Protein AF-0000000084558895 (afdb_homodimer)

Nearest PDB structures (foldseek):
  3pxv-assembly2_C  TM=9.163E-01  e=1.767E-17  Desulfitobacterium hafniense DCB-2
  3ek3-assembly1_A-2  TM=8.782E-01  e=8.211E-18  Bacteroides fragilis NCTC 9343
  5uu6-assembly2_C  TM=7.290E-01  e=8.592E-13  Vibrio parahaemolyticus RIMD 2210633
  5uu6-assembly1_A  TM=7.298E-01  e=1.154E-12  Vibrio parahaemolyticus RIMD 2210633
  5yak-assembly3_D  TM=7.496E-01  e=6.015E-12  Homo sapiens

Sequence (380 aa):
MTDYPNDTIRSIMERRSVRKYKPRQVTDKELKVIIDCGLNAPSAMNAQDWHFTVIQNAELIDWMNTKIKENLPKESVSRYKDRNGGREDFSMFYDAPTVVLISGDAKDIWTESNCGYAVQNMCLAAQSLGVSSIIIGMARLIFTTSKADEYAKELGVPDGYRPLYAVCFGYGDMRPEAPARIGGRVSYIRMTDYPNDTIRSIMERRSVRKYKPRQVTDKELKVIIDCGLNAPSAMNAQDWHFTVIQNAELIDWMNTKIKENLPKESVSRYKDRNGGREDFSMFYDAPTVVLISGDAKDIWTESNCGYAVQNMCLAAQSLGVSSIIIGMARLIFTTSKADEYAKELGVPDGYRPLYAVCFGYGDMRPEAPARIGGRVSYIR

Organism: NCBI:txid1577791

Secondary structure (DSSP, 8-state):
----SSHHHHHHHH--B---B-SSPPPHHHHHHHHHHHHTS--GGG---EEEEEE--HHHHHHHHHHHHHHS-HHHHHHHHHHTTT-TT--TTTT-SEEEEEEEETT-TTHHHHHHHHHHHHHHHHHHTT-EEEEEGGGGGGGGSTTHHHHHHHTTPPTTEEEEEEEEEE-BS--PPPPPPPSS-EEEE-/----SSHHHHHHHH--B---B-SSPPPHHHHHHHHHHHHTS--GGG---EEEEEE--HHHHHHHHHHHHHHS-HHHHHHHHHHTTT-TT--TTTT-SEEEEEEEETT-TTHHHHHHHHHHHHHHHHHHTT-EEEEEGGGGGGGGSTTHHHHHHHTTPPTTEEEEEEEEEE-BS--PPPPPPPSS-EEEE-

Solvent-accessible surface area (backbone atoms only — not comparable to full-atom values): 20449 Å² total; per-residue (Å²): 123,89,84,53,98,43,64,41,48,40,29,50,73,65,54,60,73,48,65,39,42,38,82,58,65,70,50,71,68,58,49,50,54,23,51,52,38,24,72,51,37,71,33,77,93,67,55,68,50,48,34,37,32,38,36,53,27,65,68,58,53,50,51,51,40,51,51,31,58,74,70,45,56,69,68,57,49,50,54,50,24,53,66,49,77,60,37,89,85,51,47,87,64,37,63,36,45,30,40,32,40,38,24,21,37,69,83,46,91,56,24,53,33,29,45,16,23,13,48,41,37,22,49,38,39,26,39,67,71,66,29,34,30,32,78,37,62,68,61,26,56,48,60,73,44,99,51,19,68,61,50,36,55,75,59,65,53,56,90,67,46,38,72,57,28,31,37,30,36,19,36,53,68,68,79,74,76,83,76,87,76,76,80,89,40,62,47,80,42,107,123,87,83,54,96,44,64,42,48,40,27,50,72,66,54,58,74,50,65,38,41,37,81,58,65,69,49,70,69,59,48,49,52,22,50,51,39,24,72,53,39,70,32,78,92,68,56,66,49,48,35,38,32,38,36,54,26,65,67,58,52,51,50,50,41,52,52,33,59,74,70,46,56,69,69,57,50,50,52,50,24,55,65,49,77,60,38,88,86,51,47,86,62,39,64,37,43,29,40,32,41,38,23,21,36,68,82,48,92,56,23,53,35,30,47,15,23,14,50,41,36,22,48,39,37,25,40,67,72,68,29,33,30,32,80,38,61,67,60,25,55,47,59,73,45,99,53,20,66,61,52,37,53,77,59,66,52,56,92,66,46,38,72,55,28,32,38,30,36,18,34,53,69,68,78,73,78,85,77,87,77,78,82,88,38,64,48,79,43,107

Foldseek 3Di:
DPDDPDLLRVLVQQADAFQAFDLDADDPVLVVQLQVLLQPFDDVVSPSFKDKQKDQDPVVQLVLQVLLLVQDDPVVNCVCCVSLVVDPSAGLQSNFRIKIFMKGQPPDPCGVVSNVRSNVSSQSSCSSVQKHKHWRQSSLRSLVDPCNVVSCVVRPNDPRIHTGTMMGIHHHPDRDDDDDDDPPPDDDDD/DPDDPDLLVVLVQQADAFQAFDLDADDPVLVVQLQVLLQPFDDVVSPSFKDKQKDQDPVVQLVLQVLLLVQDDPVVNCVCCVSLVVDPSAGLQSNFRIKIWMKGQPPDPCGVVSSVRSNVSSQSSCSSVQKHKHWRQSSLRSLVDPCNVVSCVVSPNDPRIHTGTMMGIHHHPDRDDDDDDDPPPDDDDD

pLDDT: mean 95.51, std 5.99, range [38.44, 99.0]

Structure (mmCIF, N/CA/C/O backbone):
data_AF-0000000084558895-model_v1
#
loop_
_entity.id
_entity.type
_entity.pdbx_description
1 polymer Nitroreductase
#
loop_
_atom_site.group_PDB
_atom_site.id
_atom_site.type_symbol
_atom_site.label_atom_id
_atom_site.label_alt_id
_atom_site.label_comp_id
_atom_site.label_asym_id
_atom_site.label_entity_id
_atom_site.label_seq_id
_atom_site.pdbx_PDB_ins_code
_atom_site.Cartn_x
_atom_site.Cartn_y
_atom_site.Cartn_z
_atom_site.occupancy
_atom_site.B_iso_or_equiv
_atom_site.auth_seq_id
_atom_site.auth_comp_id
_atom_site.auth_asym_id
_atom_site.auth_atom_id
_atom_site.pdbx_PDB_model_num
ATOM 1 N N . MET A 1 1 ? -27.703 -2.346 4.59 1 39.44 1 MET A N 1
ATOM 2 C CA . MET A 1 1 ? -26.781 -2.09 3.494 1 39.44 1 MET A CA 1
ATOM 3 C C . MET A 1 1 ? -25.875 -0.9 3.811 1 39.44 1 MET A C 1
ATOM 5 O O . MET A 1 1 ? -26.359 0.179 4.152 1 39.44 1 MET A O 1
ATOM 9 N N . THR A 1 2 ? -24.688 -1.161 4.297 1 59.28 2 THR A N 1
ATOM 10 C CA . THR A 1 2 ? -23.938 -0.036 4.828 1 59.28 2 THR A CA 1
ATOM 11 C C . THR A 1 2 ? -23.938 1.131 3.846 1 59.28 2 THR A C 1
ATOM 13 O O . THR A 1 2 ? -23.734 0.936 2.645 1 59.28 2 THR A O 1
ATOM 16 N N . ASP A 1 3 ? -24.734 2.131 4.09 1 84.81 3 ASP A N 1
ATOM 17 C CA . ASP A 1 3 ? -24.891 3.33 3.271 1 84.81 3 ASP A CA 1
ATOM 18 C C . ASP A 1 3 ? -23.578 4.098 3.164 1 84.81 3 ASP A C 1
ATOM 20 O O . ASP A 1 3 ? -23.094 4.656 4.152 1 84.81 3 ASP A O 1
ATOM 24 N N . TYR A 1 4 ? -22.906 3.791 2.092 1 95.31 4 TYR A N 1
ATOM 25 C CA . TYR A 1 4 ? -21.688 4.547 1.84 1 95.31 4 TYR A CA 1
ATOM 26 C C . TYR A 1 4 ? -21.984 5.836 1.088 1 95.31 4 TYR A C 1
ATOM 28 O O . TYR A 1 4 ? -22.953 5.906 0.32 1 95.31 4 TYR A O 1
ATOM 36 N N . PRO A 1 5 ? -21.188 6.883 1.291 1 96.94 5 PRO A N 1
ATOM 37 C CA . PRO A 1 5 ? -21.406 8.172 0.638 1 96.94 5 PRO A CA 1
ATOM 38 C C . PRO A 1 5 ? -21.406 8.07 -0.886 1 96.94 5 PRO A C 1
ATOM 40 O O . PRO A 1 5 ? -22.094 8.844 -1.562 1 96.94 5 PRO A O 1
ATOM 43 N N . ASN A 1 6 ? -20.594 7.191 -1.471 1 98.19 6 ASN A N 1
ATOM 44 C CA . ASN A 1 6 ? -20.516 7.004 -2.916 1 98.19 6 ASN A CA 1
ATOM 45 C C . ASN A 1 6 ? -19.844 5.684 -3.275 1 98.19 6 ASN A C 1
ATOM 47 O O . ASN A 1 6 ? -19.438 4.926 -2.391 1 98.19 6 ASN A O 1
ATOM 51 N N . ASP A 1 7 ? -19.703 5.391 -4.609 1 98.19 7 ASP A N 1
ATOM 52 C CA . ASP A 1 7 ? -19.25 4.09 -5.078 1 98.19 7 ASP A CA 1
ATOM 53 C C . ASP A 1 7 ? -17.75 3.916 -4.836 1 98.19 7 ASP A C 1
ATOM 55 O O . ASP A 1 7 ? -17.266 2.795 -4.652 1 98.19 7 ASP A O 1
ATOM 59 N N . THR A 1 8 ? -16.984 5 -4.859 1 98.88 8 THR A N 1
ATOM 60 C CA . THR A 1 8 ? -15.555 4.922 -4.555 1 98.88 8 THR A CA 1
ATOM 61 C C . THR A 1 8 ? -15.336 4.449 -3.121 1 98.88 8 THR A C 1
ATOM 63 O O . THR A 1 8 ? -14.555 3.527 -2.879 1 98.88 8 THR A O 1
ATOM 66 N N . ILE A 1 9 ? -16.078 5.043 -2.18 1 98.88 9 ILE A N 1
ATOM 67 C CA . ILE A 1 9 ? -15.977 4.668 -0.774 1 98.88 9 ILE A CA 1
ATOM 68 C C . ILE A 1 9 ? -16.469 3.232 -0.585 1 98.88 9 ILE A C 1
ATOM 70 O O . ILE A 1 9 ? -15.867 2.463 0.174 1 98.88 9 ILE A O 1
ATOM 74 N N . ARG A 1 10 ? -17.5 2.867 -1.289 1 98.62 10 ARG A N 1
ATOM 75 C CA . ARG A 1 10 ? -17.984 1.49 -1.225 1 98.62 10 ARG A CA 1
ATOM 76 C C . ARG A 1 10 ? -16.906 0.51 -1.664 1 98.62 10 ARG A C 1
ATOM 78 O O . ARG A 1 10 ? -16.672 -0.499 -0.997 1 98.62 10 ARG A O 1
ATOM 85 N N . SER A 1 11 ? -16.219 0.772 -2.818 1 98.75 11 SER A N 1
ATOM 86 C CA . SER A 1 11 ? -15.156 -0.094 -3.314 1 98.75 11 SER A CA 1
ATOM 87 C C . SER A 1 11 ? -14.039 -0.24 -2.285 1 98.75 11 SER A C 1
ATOM 89 O O . SER A 1 11 ? -13.5 -1.331 -2.102 1 98.75 11 SER A O 1
ATOM 91 N N . ILE A 1 12 ? -13.68 0.85 -1.573 1 98.88 12 ILE A N 1
ATOM 92 C CA . ILE A 1 12 ? -12.617 0.843 -0.575 1 98.88 12 ILE A CA 1
ATOM 93 C C . ILE A 1 12 ? -13.039 -0.011 0.619 1 98.88 12 ILE A C 1
ATOM 95 O O . ILE A 1 12 ? -12.289 -0.888 1.056 1 98.88 12 ILE A O 1
ATOM 99 N N . MET A 1 13 ? -14.25 0.199 1.122 1 98.5 13 MET A N 1
ATOM 100 C CA . MET A 1 13 ? -14.703 -0.406 2.371 1 98.5 13 MET A CA 1
ATOM 101 C C . MET A 1 13 ? -15.039 -1.881 2.172 1 98.5 13 MET A C 1
ATOM 103 O O . MET A 1 13 ? -14.961 -2.672 3.113 1 98.5 13 MET A O 1
ATOM 107 N N . GLU A 1 14 ? -15.344 -2.256 0.951 1 98.12 14 GLU A N 1
ATOM 108 C CA . GLU A 1 14 ? -15.797 -3.621 0.711 1 98.12 14 GLU A CA 1
ATOM 109 C C . GLU A 1 14 ? -14.688 -4.469 0.089 1 98.12 14 GLU A C 1
ATOM 111 O O . GLU A 1 14 ? -14.859 -5.672 -0.11 1 98.12 14 GLU A O 1
ATOM 116 N N . ARG A 1 15 ? -13.523 -3.893 -0.263 1 98.44 15 ARG A N 1
ATOM 117 C CA . ARG A 1 15 ? -12.414 -4.691 -0.778 1 98.44 15 ARG A CA 1
ATOM 118 C C . ARG A 1 15 ? -11.93 -5.699 0.262 1 98.44 15 ARG A C 1
ATOM 120 O O . ARG A 1 15 ? -11.797 -5.363 1.44 1 98.44 15 ARG A O 1
ATOM 127 N N . ARG A 1 16 ? -11.742 -6.867 -0.155 1 98.5 16 ARG A N 1
ATOM 128 C CA . ARG A 1 16 ? -11.242 -7.965 0.668 1 98.5 16 ARG A CA 1
ATOM 129 C C . ARG A 1 16 ? -10.156 -8.75 -0.063 1 98.5 16 ARG A C 1
ATOM 131 O O . ARG A 1 16 ? -10.148 -8.805 -1.295 1 98.5 16 ARG A O 1
ATOM 138 N N . SER A 1 17 ? -9.234 -9.375 0.745 1 98.25 17 SER A N 1
ATOM 139 C CA . SER A 1 17 ? -8.328 -10.375 0.191 1 98.25 17 SER A CA 1
ATOM 140 C C . SER A 1 17 ? -9.062 -11.695 -0.061 1 98.25 17 SER A C 1
ATOM 142 O O . SER A 1 17 ? -9.578 -12.312 0.872 1 98.25 17 SER A O 1
ATOM 144 N N . VAL A 1 18 ? -9.141 -12.062 -1.321 1 98.38 18 VAL A N 1
ATOM 145 C CA . VAL A 1 18 ? -9.867 -13.266 -1.725 1 98.38 18 VAL A CA 1
ATOM 146 C C . VAL A 1 18 ? -8.875 -14.391 -2.025 1 98.38 18 VAL A C 1
ATOM 148 O O . VAL A 1 18 ? -7.91 -14.195 -2.762 1 98.38 18 VAL A O 1
ATOM 151 N N . ARG A 1 19 ? -9.102 -15.602 -1.476 1 97.44 19 ARG A N 1
ATOM 152 C CA . ARG A 1 19 ? -8.133 -16.688 -1.519 1 97.44 19 ARG A CA 1
ATOM 153 C C . ARG A 1 19 ? -8.719 -17.922 -2.201 1 97.44 19 ARG A C 1
ATOM 155 O O . ARG A 1 19 ? -8.281 -19.047 -1.938 1 97.44 19 ARG A O 1
ATOM 162 N N . LYS A 1 20 ? -9.695 -17.766 -2.932 1 97.56 20 LYS A N 1
ATOM 163 C CA . LYS A 1 20 ? -10.297 -18.781 -3.799 1 97.56 20 LYS A CA 1
ATOM 164 C C . LYS A 1 20 ? -10.852 -18.141 -5.074 1 97.56 20 LYS A C 1
ATOM 166 O O . LYS A 1 20 ? -11.648 -17.203 -5.012 1 97.56 20 LYS A O 1
ATOM 171 N N . TYR A 1 21 ? -10.484 -18.734 -6.242 1 98.12 21 TYR A N 1
ATOM 172 C CA . TYR A 1 21 ? -10.844 -18.109 -7.508 1 98.12 21 TYR A CA 1
ATOM 173 C C . TYR A 1 21 ? -11.531 -19.109 -8.43 1 98.12 21 TYR A C 1
ATOM 175 O O . TYR A 1 21 ? -11.266 -20.312 -8.367 1 98.12 21 TYR A O 1
ATOM 183 N N . LYS A 1 22 ? -12.453 -18.516 -9.242 1 97.88 22 LYS A N 1
ATOM 184 C CA . LYS A 1 22 ? -12.953 -19.281 -10.383 1 97.88 22 LYS A CA 1
ATOM 185 C C . LYS A 1 22 ? -11.875 -19.438 -11.453 1 97.88 22 LYS A C 1
ATOM 187 O O . LYS A 1 22 ? -10.969 -18.609 -11.555 1 97.88 22 LYS A O 1
ATOM 192 N N . PRO A 1 23 ? -11.938 -20.516 -12.234 1 95.94 23 PRO A N 1
ATOM 193 C CA . PRO A 1 23 ? -10.898 -20.781 -13.227 1 95.94 23 PRO A CA 1
ATOM 194 C C . PRO A 1 23 ? -10.922 -19.797 -14.391 1 95.94 23 PRO A C 1
ATOM 196 O O . PRO A 1 23 ? -9.922 -19.656 -15.109 1 95.94 23 PRO A O 1
ATOM 199 N N . ARG A 1 24 ? -12.031 -19.078 -14.594 1 97.06 24 ARG A N 1
ATOM 200 C CA . ARG A 1 24 ? -12.172 -18.172 -15.719 1 97.06 24 ARG A CA 1
ATOM 201 C C . ARG A 1 24 ? -11.172 -17.031 -15.633 1 97.06 24 ARG A C 1
ATOM 203 O O . ARG A 1 24 ? -10.992 -16.422 -14.57 1 97.06 24 ARG A O 1
ATOM 210 N N . GLN A 1 25 ? -10.539 -16.734 -16.781 1 98.31 25 GLN A N 1
ATOM 211 C CA . GLN A 1 25 ? -9.539 -15.672 -16.859 1 98.31 25 GLN A CA 1
ATOM 212 C C . GLN A 1 25 ? -10.188 -14.297 -16.797 1 98.31 25 GLN A C 1
ATOM 214 O O . GLN A 1 25 ? -11.305 -14.109 -17.297 1 98.31 25 GLN A O 1
ATOM 219 N N . VAL A 1 26 ? -9.461 -13.391 -16.172 1 98.5 26 VAL A N 1
ATOM 220 C CA . VAL A 1 26 ? -9.883 -12 -16.234 1 98.5 26 VAL A CA 1
ATOM 221 C C . VAL A 1 26 ? -9.891 -11.523 -17.688 1 98.5 26 VAL A C 1
ATOM 223 O O . VAL A 1 26 ? -8.969 -11.82 -18.453 1 98.5 26 VAL A O 1
ATOM 226 N N . THR A 1 27 ? -10.984 -10.758 -18.094 1 98.5 27 THR A N 1
ATOM 227 C CA . THR A 1 27 ? -11.055 -10.312 -19.484 1 98.5 27 THR A CA 1
ATOM 228 C C . THR A 1 27 ? -9.953 -9.305 -19.797 1 98.5 27 THR A C 1
ATOM 230 O O . THR A 1 27 ? -9.477 -8.609 -18.891 1 98.5 27 THR A O 1
ATOM 233 N N . ASP A 1 28 ? -9.539 -9.266 -21.109 1 98.25 28 ASP A N 1
ATOM 234 C CA . ASP A 1 28 ? -8.531 -8.305 -21.531 1 98.25 28 ASP A CA 1
ATOM 235 C C . ASP A 1 28 ? -8.953 -6.875 -21.203 1 98.25 28 ASP A C 1
ATOM 237 O O . ASP A 1 28 ? -8.125 -6.055 -20.797 1 98.25 28 ASP A O 1
ATOM 241 N N . LYS A 1 29 ? -10.219 -6.598 -21.375 1 98.31 29 LYS A N 1
ATOM 242 C CA . LYS A 1 29 ? -10.742 -5.258 -21.109 1 98.31 29 LYS A CA 1
ATOM 243 C C . LYS A 1 29 ? -10.602 -4.898 -19.625 1 98.31 29 LYS A C 1
ATOM 245 O O . LYS A 1 29 ? -10.117 -3.816 -19.297 1 98.31 29 LYS A O 1
ATOM 250 N N . GLU A 1 30 ? -11.031 -5.797 -18.766 1 98.69 30 GLU A N 1
ATOM 251 C CA . GLU A 1 30 ? -10.93 -5.57 -17.328 1 98.69 30 GLU A CA 1
ATOM 252 C C . GLU A 1 30 ? -9.477 -5.438 -16.891 1 98.69 30 GLU A C 1
ATOM 254 O O . GLU A 1 30 ? -9.133 -4.535 -16.125 1 98.69 30 GLU A O 1
ATOM 259 N N . LEU A 1 31 ? -8.664 -6.316 -17.391 1 98.88 31 LEU A N 1
ATOM 260 C CA . LEU A 1 31 ? -7.25 -6.312 -17.031 1 98.88 31 LEU A CA 1
ATOM 261 C C . LEU A 1 31 ? -6.586 -5.008 -17.469 1 98.88 31 LEU A C 1
ATOM 263 O O . LEU A 1 31 ? -5.789 -4.438 -16.719 1 98.88 31 LEU A O 1
ATOM 267 N N . LYS A 1 32 ? -6.883 -4.535 -18.656 1 98.5 32 LYS A N 1
ATOM 268 C CA . LYS A 1 32 ? -6.324 -3.277 -19.141 1 98.5 32 LYS A CA 1
ATOM 269 C C . LYS A 1 32 ? -6.688 -2.123 -18.219 1 98.5 32 LYS A C 1
ATOM 271 O O . LYS A 1 32 ? -5.832 -1.302 -17.875 1 98.5 32 LYS A O 1
ATOM 276 N N . VAL A 1 33 ? -7.984 -2.031 -17.766 1 98.81 33 VAL A N 1
ATOM 277 C CA . VAL A 1 33 ? -8.438 -0.969 -16.875 1 98.81 33 VAL A CA 1
ATOM 278 C C . VAL A 1 33 ? -7.691 -1.059 -15.547 1 98.81 33 VAL A C 1
ATOM 280 O O . VAL A 1 33 ? -7.223 -0.047 -15.023 1 98.81 33 VAL A O 1
ATOM 283 N N . ILE A 1 34 ? -7.52 -2.293 -15.055 1 98.94 34 ILE A N 1
ATOM 284 C CA . ILE A 1 34 ? -6.859 -2.535 -13.773 1 98.94 34 ILE A CA 1
ATOM 285 C C . ILE A 1 34 ? -5.406 -2.07 -13.844 1 98.94 34 ILE A C 1
ATOM 287 O O . ILE A 1 34 ? -4.945 -1.325 -12.977 1 98.94 34 ILE A O 1
ATOM 291 N N . ILE A 1 35 ? -4.691 -2.412 -14.922 1 98.94 35 ILE A N 1
ATOM 292 C CA . ILE A 1 35 ? -3.281 -2.068 -15.078 1 98.94 35 ILE A CA 1
ATOM 293 C C . ILE A 1 35 ? -3.141 -0.565 -15.305 1 98.94 35 ILE A C 1
ATOM 295 O O . ILE A 1 35 ? -2.262 0.077 -14.727 1 98.94 35 ILE A O 1
ATOM 299 N N . ASP A 1 36 ? -4.027 0.007 -16.156 1 98.62 36 ASP A N 1
ATOM 300 C CA . ASP A 1 36 ? -4 1.444 -16.406 1 98.62 36 ASP A CA 1
ATOM 301 C C . ASP A 1 36 ? -4.172 2.232 -15.117 1 98.62 36 ASP A C 1
ATOM 303 O O . ASP A 1 36 ? -3.523 3.264 -14.914 1 98.62 36 ASP A O 1
ATOM 307 N N . CYS A 1 37 ? -5.047 1.794 -14.234 1 98.94 37 CYS A N 1
ATOM 308 C CA . CYS A 1 37 ? -5.246 2.455 -12.953 1 98.94 37 CYS A CA 1
ATOM 309 C C . CYS A 1 37 ? -3.975 2.41 -12.109 1 98.94 37 CYS A C 1
ATOM 311 O O . CYS A 1 37 ? -3.631 3.389 -11.445 1 98.94 37 CYS A O 1
ATOM 313 N N . GLY A 1 38 ? -3.244 1.29 -12.125 1 98.94 38 GLY A N 1
ATOM 314 C CA . GLY A 1 38 ? -1.96 1.222 -11.445 1 98.94 38 GLY A CA 1
ATOM 315 C C . GLY A 1 38 ? -0.942 2.205 -11.992 1 98.94 38 GLY A C 1
ATOM 316 O O . GLY A 1 38 ? -0.234 2.863 -11.227 1 98.94 38 GLY A O 1
ATOM 317 N N . LEU A 1 39 ? -0.875 2.352 -13.328 1 98.81 39 LEU A N 1
ATOM 318 C CA . LEU A 1 39 ? 0.095 3.197 -14.016 1 98.81 39 LEU A CA 1
ATOM 319 C C . LEU A 1 39 ? -0.198 4.672 -13.766 1 98.81 39 LEU A C 1
ATOM 321 O O . LEU A 1 39 ? 0.639 5.531 -14.047 1 98.81 39 LEU A O 1
ATOM 325 N N . ASN A 1 40 ? -1.391 5.016 -13.211 1 98.56 40 ASN A N 1
ATOM 326 C CA . ASN A 1 40 ? -1.786 6.402 -12.977 1 98.56 40 ASN A CA 1
ATOM 327 C C . ASN A 1 40 ? -1.731 6.758 -11.492 1 98.56 40 ASN A C 1
ATOM 329 O O . ASN A 1 40 ? -2.318 7.754 -11.07 1 98.56 40 ASN A O 1
ATOM 333 N N . ALA A 1 41 ? -1.017 5.852 -10.734 1 98.81 41 ALA A N 1
ATOM 334 C CA . ALA A 1 41 ? -0.803 6.145 -9.32 1 98.81 41 ALA A CA 1
ATOM 335 C C . ALA A 1 41 ? 0.124 7.344 -9.141 1 98.81 41 ALA A C 1
ATOM 337 O O . ALA A 1 41 ? 0.893 7.684 -10.047 1 98.81 41 ALA A O 1
ATOM 338 N N . PRO A 1 42 ? -0.037 8.156 -8.008 1 98.75 42 PRO A N 1
ATOM 339 C CA . PRO A 1 42 ? 1.002 9.141 -7.688 1 98.75 42 PRO A CA 1
ATOM 340 C C . PRO A 1 42 ? 2.359 8.492 -7.414 1 98.75 42 PRO A C 1
ATOM 342 O O . PRO A 1 42 ? 2.432 7.301 -7.113 1 98.75 42 PRO A O 1
ATOM 345 N N . SER A 1 43 ? 3.451 9.195 -7.633 1 98.56 43 SER A N 1
ATOM 346 C CA . SER A 1 43 ? 4.816 8.805 -7.293 1 98.56 43 SER A CA 1
ATOM 347 C C . SER A 1 43 ? 5.668 10.023 -6.949 1 98.56 43 SER A C 1
ATOM 349 O O . SER A 1 43 ? 5.453 11.109 -7.488 1 98.56 43 SER A O 1
ATOM 351 N N . ALA A 1 44 ? 6.527 9.82 -5.973 1 97 44 ALA A N 1
ATOM 352 C CA . ALA A 1 44 ? 7.445 10.898 -5.609 1 97 44 ALA A CA 1
ATOM 353 C C . ALA A 1 44 ? 8.164 11.445 -6.84 1 97 44 ALA A C 1
ATOM 355 O O . ALA A 1 44 ? 8.727 10.688 -7.629 1 97 44 ALA A O 1
ATOM 356 N N . MET A 1 45 ? 8.031 12.797 -7.016 1 94.06 45 MET A N 1
ATOM 357 C CA . MET A 1 45 ? 8.68 13.508 -8.117 1 94.06 45 MET A CA 1
ATOM 358 C C . MET A 1 45 ? 8.211 12.953 -9.461 1 94.06 45 MET A C 1
ATOM 360 O O . MET A 1 45 ? 8.945 13.008 -10.453 1 94.06 45 MET A O 1
ATOM 364 N N . ASN A 1 46 ? 6.992 12.297 -9.469 1 96.94 46 ASN A N 1
ATOM 365 C CA . ASN A 1 46 ? 6.422 11.695 -10.664 1 96.94 46 ASN A CA 1
ATOM 366 C C . ASN A 1 46 ? 7.402 10.734 -11.328 1 96.94 46 ASN A C 1
ATOM 368 O O . ASN A 1 46 ? 7.5 10.688 -12.555 1 96.94 46 ASN A O 1
ATOM 372 N N . ALA A 1 47 ? 8.102 9.969 -10.484 1 97.88 47 ALA A N 1
ATOM 373 C CA . ALA A 1 47 ? 9.148 9.07 -10.969 1 97.88 47 ALA A CA 1
ATOM 374 C C . ALA A 1 47 ? 8.547 7.895 -11.734 1 97.88 47 ALA A C 1
ATOM 376 O O . ALA A 1 47 ? 9.211 7.293 -12.578 1 97.88 47 ALA A O 1
ATOM 377 N N . GLN A 1 48 ? 7.375 7.531 -11.398 1 98.56 48 GLN A N 1
ATOM 378 C CA . GLN A 1 48 ? 6.738 6.379 -12.031 1 98.56 48 GLN A CA 1
ATOM 379 C C . GLN A 1 48 ? 7.691 5.191 -12.102 1 98.56 48 GLN A C 1
ATOM 381 O O . GLN A 1 48 ? 7.875 4.594 -13.164 1 98.56 48 GLN A O 1
ATOM 386 N N . ASP A 1 49 ? 8.25 4.934 -10.844 1 98.56 49 ASP A N 1
ATOM 387 C CA . ASP A 1 49 ? 9.406 4.047 -10.742 1 98.56 49 ASP A CA 1
ATOM 388 C C . ASP A 1 49 ? 8.969 2.604 -10.5 1 98.56 49 ASP A C 1
ATOM 390 O O . ASP A 1 49 ? 9.531 1.918 -9.641 1 98.56 49 ASP A O 1
ATOM 394 N N . TRP A 1 50 ? 8.023 2.09 -11.25 1 98.75 50 TRP A N 1
ATOM 395 C CA . TRP A 1 50 ? 7.48 0.738 -11.133 1 98.75 50 TRP A CA 1
ATOM 396 C C . TRP A 1 50 ? 7.602 -0.006 -12.461 1 98.75 50 TRP A C 1
ATOM 398 O O . TRP A 1 50 ? 7.816 0.608 -13.508 1 98.75 50 TRP A O 1
ATOM 408 N N . HIS A 1 51 ? 7.543 -1.205 -12.391 1 98.75 51 HIS A N 1
ATOM 409 C CA . HIS A 1 51 ? 7.289 -2.088 -13.523 1 98.75 51 HIS A CA 1
ATOM 410 C C . HIS A 1 51 ? 6.359 -3.229 -13.141 1 98.75 51 HIS A C 1
ATOM 412 O O . HIS A 1 51 ? 6.547 -3.869 -12.102 1 98.75 51 HIS A O 1
ATOM 418 N N . PHE A 1 52 ? 5.359 -3.455 -13.961 1 98.81 52 PHE A N 1
ATOM 419 C CA . PHE A 1 52 ? 4.387 -4.52 -13.75 1 98.81 52 PHE A CA 1
ATOM 420 C C . PHE A 1 52 ? 4.578 -5.637 -14.766 1 98.81 52 PHE A C 1
ATOM 422 O O . PHE A 1 52 ? 4.426 -5.422 -15.969 1 98.81 52 PHE A O 1
ATOM 429 N N . THR A 1 53 ? 4.953 -6.781 -14.305 1 98.62 53 THR A N 1
ATOM 430 C CA . THR A 1 53 ? 4.945 -7.977 -15.141 1 98.62 53 THR A CA 1
ATOM 431 C C . THR A 1 53 ? 3.645 -8.75 -14.961 1 98.62 53 THR A C 1
ATOM 433 O O . THR A 1 53 ? 3.436 -9.391 -13.93 1 98.62 53 THR A O 1
ATOM 436 N N . VAL A 1 54 ? 2.801 -8.711 -16 1 98.81 54 VAL A N 1
ATOM 437 C CA . VAL A 1 54 ? 1.498 -9.367 -15.977 1 98.81 54 VAL A CA 1
ATOM 438 C C . VAL A 1 54 ? 1.622 -10.781 -16.531 1 98.81 54 VAL A C 1
ATOM 440 O O . VAL A 1 54 ? 1.913 -10.969 -17.719 1 98.81 54 VAL A O 1
ATOM 443 N N . ILE A 1 55 ? 1.386 -11.766 -15.641 1 98.56 55 ILE A N 1
ATOM 444 C CA . ILE A 1 55 ? 1.597 -13.164 -16 1 98.56 55 ILE A CA 1
ATOM 445 C C . ILE A 1 55 ? 0.257 -13.891 -16.031 1 98.56 55 ILE A C 1
ATOM 447 O O . ILE A 1 55 ? -0.406 -14.039 -15 1 98.56 55 ILE A O 1
ATOM 451 N N . GLN A 1 56 ? -0.14 -14.367 -17.234 1 98.38 56 GLN A N 1
ATOM 452 C CA . GLN A 1 56 ? -1.313 -15.211 -17.422 1 98.38 56 GLN A CA 1
ATOM 453 C C . GLN A 1 56 ? -0.928 -16.562 -18.031 1 98.38 56 GLN A C 1
ATOM 455 O O . GLN A 1 56 ? -1.797 -17.375 -18.359 1 98.38 56 GLN A O 1
ATOM 460 N N . ASN A 1 57 ? 0.382 -16.797 -18.062 1 97.81 57 ASN A N 1
ATOM 461 C CA . ASN A 1 57 ? 0.943 -18.078 -18.469 1 97.81 57 ASN A CA 1
ATOM 462 C C . ASN A 1 57 ? 0.952 -19.062 -17.297 1 97.81 57 ASN A C 1
ATOM 464 O O . ASN A 1 57 ? 1.734 -18.922 -16.359 1 97.81 57 ASN A O 1
ATOM 468 N N . ALA A 1 58 ? 0.098 -20.078 -17.406 1 97 58 ALA A N 1
ATOM 469 C CA . ALA A 1 58 ? -0.121 -21.016 -16.312 1 97 58 ALA A CA 1
ATOM 470 C C . ALA A 1 58 ? 1.171 -21.75 -15.938 1 97 58 ALA A C 1
ATOM 472 O O . ALA A 1 58 ? 1.436 -22 -14.758 1 97 58 ALA A O 1
ATOM 473 N N . GLU A 1 59 ? 1.947 -22.078 -16.922 1 97.31 59 GLU A N 1
ATOM 474 C CA . GLU A 1 59 ? 3.199 -22.781 -16.672 1 97.31 59 GLU A CA 1
ATOM 475 C C . GLU A 1 59 ? 4.176 -21.922 -15.883 1 97.31 59 GLU A C 1
ATOM 477 O O . GLU A 1 59 ? 4.855 -22.406 -14.977 1 97.31 59 GLU A O 1
ATOM 482 N N . LEU A 1 60 ? 4.289 -20.641 -16.203 1 97.19 60 LEU A N 1
ATOM 483 C CA . LEU A 1 60 ? 5.188 -19.719 -15.508 1 97.19 60 LEU A CA 1
ATOM 484 C C . LEU A 1 60 ? 4.711 -19.484 -14.078 1 97.19 60 LEU A C 1
ATOM 486 O O . LEU A 1 60 ? 5.523 -19.391 -13.156 1 97.19 60 LEU A O 1
ATOM 490 N N . ILE A 1 61 ? 3.398 -19.344 -13.891 1 97 61 ILE A N 1
ATOM 491 C CA . ILE A 1 61 ? 2.84 -19.172 -12.555 1 97 61 ILE A CA 1
ATOM 492 C C . ILE A 1 61 ? 3.168 -20.391 -11.695 1 97 61 ILE A C 1
ATOM 494 O O . ILE A 1 61 ? 3.566 -20.266 -10.539 1 97 61 ILE A O 1
ATOM 498 N N . ASP A 1 62 ? 3.033 -21.594 -12.289 1 96.44 62 ASP A N 1
ATOM 499 C CA . ASP A 1 62 ? 3.369 -22.828 -11.594 1 96.44 62 ASP A CA 1
ATOM 500 C C . ASP A 1 62 ? 4.859 -22.875 -11.258 1 96.44 62 ASP A C 1
ATOM 502 O O . ASP A 1 62 ? 5.242 -23.344 -10.188 1 96.44 62 ASP A O 1
ATOM 506 N N . TRP A 1 63 ? 5.668 -22.469 -12.266 1 95.81 63 TRP A N 1
ATOM 507 C CA . TRP A 1 63 ? 7.109 -22.391 -12.031 1 95.81 63 TRP A CA 1
ATOM 508 C C . TRP A 1 63 ? 7.422 -21.5 -10.844 1 95.81 63 TRP A C 1
ATOM 510 O O . TRP A 1 63 ? 8.172 -21.875 -9.945 1 95.81 63 TRP A O 1
ATOM 520 N N . MET A 1 64 ? 6.879 -20.266 -10.711 1 95.12 64 MET A N 1
ATOM 521 C CA . MET A 1 64 ? 7.066 -19.344 -9.594 1 95.12 64 MET A CA 1
ATOM 522 C C . MET A 1 64 ? 6.621 -19.984 -8.281 1 95.12 64 MET A C 1
ATOM 524 O O . MET A 1 64 ? 7.316 -19.891 -7.27 1 95.12 64 MET A O 1
ATOM 528 N N . ASN A 1 65 ? 5.375 -20.562 -8.398 1 95.5 65 ASN A N 1
ATOM 529 C CA . ASN A 1 65 ? 4.836 -21.234 -7.223 1 95.5 65 ASN A CA 1
ATOM 530 C C . ASN A 1 65 ? 5.828 -22.25 -6.66 1 95.5 65 ASN A C 1
ATOM 532 O O . ASN A 1 65 ? 6.086 -22.266 -5.457 1 95.5 65 ASN A O 1
ATOM 536 N N . THR A 1 66 ? 6.379 -23.047 -7.543 1 94.56 66 THR A N 1
ATOM 537 C CA . THR A 1 66 ? 7.328 -24.094 -7.148 1 94.56 66 THR A CA 1
ATOM 538 C C . THR A 1 66 ? 8.57 -23.469 -6.523 1 94.56 66 THR A C 1
ATOM 540 O O . THR A 1 66 ? 9.023 -23.906 -5.461 1 94.56 66 THR A O 1
ATOM 543 N N . LYS A 1 67 ? 9.188 -22.422 -7.133 1 93.56 67 LYS A N 1
ATOM 544 C CA . LYS A 1 67 ? 10.406 -21.781 -6.637 1 93.56 67 LYS A CA 1
ATOM 545 C C . LYS A 1 67 ? 10.164 -21.125 -5.285 1 93.56 67 LYS A C 1
ATOM 547 O O . LYS A 1 67 ? 11.031 -21.141 -4.414 1 93.56 67 LYS A O 1
ATOM 552 N N . ILE A 1 68 ? 8.938 -20.547 -5.082 1 92.81 68 ILE A N 1
ATOM 553 C CA . ILE A 1 68 ? 8.609 -19.891 -3.812 1 92.81 68 ILE A CA 1
ATOM 554 C C . ILE A 1 68 ? 8.523 -20.938 -2.707 1 92.81 68 ILE A C 1
ATOM 556 O O . ILE A 1 68 ? 9.141 -20.781 -1.649 1 92.81 68 ILE A O 1
ATOM 560 N N . LYS A 1 69 ? 7.859 -22.031 -2.955 1 92.56 69 LYS A N 1
ATOM 561 C CA . LYS A 1 69 ? 7.688 -23.094 -1.961 1 92.56 69 LYS A CA 1
ATOM 562 C C . LYS A 1 69 ? 9.031 -23.672 -1.55 1 92.56 69 LYS A C 1
ATOM 564 O O . LYS A 1 69 ? 9.227 -24.047 -0.391 1 92.56 69 LYS A O 1
ATOM 569 N N . GLU A 1 70 ? 9.914 -23.781 -2.48 1 91.94 70 GLU A N 1
ATOM 570 C CA . GLU A 1 70 ? 11.242 -24.344 -2.211 1 91.94 70 GLU A CA 1
ATOM 571 C C . GLU A 1 70 ? 12.055 -23.422 -1.302 1 91.94 70 GLU A C 1
ATOM 573 O O . GLU A 1 70 ? 12.992 -23.875 -0.644 1 91.94 70 GLU A O 1
ATOM 578 N N . ASN A 1 71 ? 11.758 -22.125 -1.28 1 87.88 71 ASN A N 1
ATOM 579 C CA . ASN A 1 71 ? 12.586 -21.141 -0.568 1 87.88 71 ASN A CA 1
ATOM 580 C C . ASN A 1 71 ? 11.883 -20.625 0.683 1 87.88 71 ASN A C 1
ATOM 582 O O . ASN A 1 71 ? 12.438 -19.797 1.412 1 87.88 71 ASN A O 1
ATOM 586 N N . LEU A 1 72 ? 10.656 -21.062 1.005 1 87.44 72 LEU A N 1
ATOM 587 C CA . LEU A 1 72 ? 9.914 -20.641 2.186 1 87.44 72 LEU A CA 1
ATOM 588 C C . LEU A 1 72 ? 10.156 -21.609 3.35 1 87.44 72 LEU A C 1
ATOM 590 O O . LEU A 1 72 ? 10.359 -22.797 3.143 1 87.44 72 LEU A O 1
ATOM 594 N N . PRO A 1 73 ? 10.141 -21.016 4.508 1 86.06 73 PRO A N 1
ATOM 595 C CA . PRO A 1 73 ? 10.148 -21.906 5.668 1 86.06 73 PRO A CA 1
ATOM 596 C C . PRO A 1 73 ? 8.969 -22.875 5.676 1 86.06 73 PRO A C 1
ATOM 598 O O . PRO A 1 73 ? 7.867 -22.516 5.234 1 86.06 73 PRO A O 1
ATOM 601 N N . LYS A 1 74 ? 9.203 -24.016 6.297 1 89.06 74 LYS A N 1
ATOM 602 C CA . LYS A 1 74 ? 8.195 -25.078 6.309 1 89.06 74 LYS A CA 1
ATOM 603 C C . LYS A 1 74 ? 6.902 -24.594 6.969 1 89.06 74 LYS A C 1
ATOM 605 O O . LYS A 1 74 ? 5.805 -24.938 6.523 1 89.06 74 LYS A O 1
ATOM 610 N N . GLU A 1 75 ? 7.082 -23.797 7.934 1 90.19 75 GLU A N 1
ATOM 611 C CA . GLU A 1 75 ? 5.918 -23.297 8.664 1 90.19 75 GLU A CA 1
ATOM 612 C C . GLU A 1 75 ? 5.062 -22.391 7.781 1 90.19 75 GLU A C 1
ATOM 614 O O . GLU A 1 75 ? 3.832 -22.422 7.863 1 90.19 75 GLU A O 1
ATOM 619 N N . SER A 1 76 ? 5.66 -21.641 6.996 1 87.5 76 SER A N 1
ATOM 620 C CA . SER A 1 76 ? 4.945 -20.75 6.078 1 87.5 76 SER A CA 1
ATOM 621 C C . SER A 1 76 ? 4.227 -21.547 4.996 1 87.5 76 SER A C 1
ATOM 623 O O . SER A 1 76 ? 3.076 -21.266 4.664 1 87.5 76 SER A O 1
ATOM 625 N N . VAL A 1 77 ? 4.93 -22.547 4.512 1 89.62 77 VAL A N 1
ATOM 626 C CA . VAL A 1 77 ? 4.336 -23.406 3.496 1 89.62 77 VAL A CA 1
ATOM 627 C C . VAL A 1 77 ? 3.092 -24.094 4.062 1 89.62 77 VAL A C 1
ATOM 629 O O . VAL A 1 77 ? 2.053 -24.141 3.4 1 89.62 77 VAL A O 1
ATOM 632 N N . SER A 1 78 ? 3.186 -24.547 5.289 1 91.81 78 SER A N 1
ATOM 633 C CA . SER A 1 78 ? 2.059 -25.219 5.926 1 91.81 78 SER A CA 1
ATOM 634 C C . SER A 1 78 ? 0.869 -24.281 6.086 1 91.81 78 SER A C 1
ATOM 636 O O . SER A 1 78 ? -0.279 -24.688 5.891 1 91.81 78 SER A O 1
ATOM 638 N N . ARG A 1 79 ? 1.118 -23.047 6.418 1 89.62 79 ARG A N 1
ATOM 639 C CA . ARG A 1 79 ? 0.059 -22.047 6.578 1 89.62 79 ARG A CA 1
ATOM 640 C C . ARG A 1 79 ? -0.671 -21.812 5.262 1 89.62 79 ARG A C 1
ATOM 642 O O . ARG A 1 79 ? -1.9 -21.734 5.23 1 89.62 79 ARG A O 1
ATOM 649 N N . TYR A 1 80 ? 0.087 -21.703 4.219 1 91.31 80 TYR A N 1
ATOM 650 C CA . TYR A 1 80 ? -0.52 -21.516 2.908 1 91.31 80 TYR A CA 1
ATOM 651 C C . TYR A 1 80 ? -1.291 -22.75 2.471 1 91.31 80 TYR A C 1
ATOM 653 O O . TYR A 1 80 ? -2.359 -22.641 1.865 1 91.31 80 TYR A O 1
ATOM 661 N N . LYS A 1 81 ? -0.743 -23.891 2.768 1 92.81 81 LYS A N 1
ATOM 662 C CA . LYS A 1 81 ? -1.449 -25.141 2.463 1 92.81 81 LYS A CA 1
ATOM 663 C C . LYS A 1 81 ? -2.809 -25.188 3.158 1 92.81 81 LYS A C 1
ATOM 665 O O . LYS A 1 81 ? -3.824 -25.484 2.527 1 92.81 81 LYS A O 1
ATOM 670 N N . ASP A 1 82 ? -2.793 -24.844 4.363 1 94.06 82 ASP A N 1
ATOM 671 C CA . ASP A 1 82 ? -4.035 -24.844 5.129 1 94.06 82 ASP A CA 1
ATOM 672 C C . ASP A 1 82 ? -5.043 -23.859 4.535 1 94.06 82 ASP A C 1
ATOM 674 O O . ASP A 1 82 ? -6.23 -24.156 4.43 1 94.06 82 ASP A O 1
ATOM 678 N N . ARG A 1 83 ? -4.586 -22.688 4.07 1 91.25 83 ARG A N 1
ATOM 679 C CA . ARG A 1 83 ? -5.449 -21.656 3.504 1 91.25 83 ARG A CA 1
ATOM 680 C C . ARG A 1 83 ? -5.98 -22.078 2.137 1 91.25 83 ARG A C 1
ATOM 682 O O . ARG A 1 83 ? -6.922 -21.469 1.621 1 91.25 83 ARG A O 1
ATOM 689 N N . ASN A 1 84 ? -5.383 -23.109 1.576 1 91.94 84 ASN A N 1
ATOM 690 C CA . ASN A 1 84 ? -5.812 -23.656 0.294 1 91.94 84 ASN A CA 1
ATOM 691 C C . ASN A 1 84 ? -6.625 -24.938 0.475 1 91.94 84 ASN A C 1
ATOM 693 O O . ASN A 1 84 ? -6.652 -25.797 -0.413 1 91.94 84 ASN A O 1
ATOM 697 N N . GLY A 1 85 ? -7.176 -25.094 1.624 1 90.81 85 GLY A N 1
ATOM 698 C CA . GLY A 1 85 ? -8.023 -26.25 1.871 1 90.81 85 GLY A CA 1
ATOM 699 C C . GLY A 1 85 ? -7.242 -27.516 2.172 1 90.81 85 GLY A C 1
ATOM 700 O O . GLY A 1 85 ? -7.77 -28.625 2.035 1 90.81 85 GLY A O 1
ATOM 701 N N . GLY A 1 86 ? -5.902 -27.391 2.449 1 92.5 86 GLY A N 1
ATOM 702 C CA . GLY A 1 86 ? -5.098 -28.547 2.814 1 92.5 86 GLY A CA 1
ATOM 703 C C . GLY A 1 86 ? -4.613 -29.344 1.615 1 92.5 86 GLY A C 1
ATOM 704 O O . GLY A 1 86 ? -4.051 -30.422 1.77 1 92.5 86 GLY A O 1
ATOM 705 N N . ARG A 1 87 ? -4.758 -28.734 0.411 1 93.5 87 ARG A N 1
ATOM 706 C CA . ARG A 1 87 ? -4.344 -29.422 -0.808 1 93.5 87 ARG A CA 1
ATOM 707 C C . ARG A 1 87 ? -2.822 -29.469 -0.917 1 93.5 87 ARG A C 1
ATOM 709 O O . ARG A 1 87 ? -2.143 -28.484 -0.641 1 93.5 87 ARG A O 1
ATOM 716 N N . GLU A 1 88 ? -2.334 -30.703 -1.343 1 91.44 88 GLU A N 1
ATOM 717 C CA . GLU A 1 88 ? -0.891 -30.844 -1.508 1 91.44 88 GLU A CA 1
ATOM 718 C C . GLU A 1 88 ? -0.388 -30.062 -2.711 1 91.44 88 GLU A C 1
ATOM 720 O O . GLU A 1 88 ? 0.731 -29.547 -2.699 1 91.44 88 GLU A O 1
ATOM 725 N N . ASP A 1 89 ? -1.198 -29.969 -3.719 1 93.25 89 ASP A N 1
ATOM 726 C CA . ASP A 1 89 ? -0.821 -29.281 -4.945 1 93.25 89 ASP A CA 1
ATOM 727 C C . ASP A 1 89 ? -1.274 -27.812 -4.914 1 93.25 89 ASP A C 1
ATOM 729 O O . ASP A 1 89 ? -1.623 -27.25 -5.949 1 93.25 89 ASP A O 1
ATOM 733 N N . PHE A 1 90 ? -1.343 -27.312 -3.678 1 94.38 90 PHE A N 1
ATOM 734 C CA . PHE A 1 90 ? -1.832 -25.953 -3.506 1 94.38 90 PHE A CA 1
ATOM 735 C C . PHE A 1 90 ? -0.903 -24.953 -4.188 1 94.38 90 PHE A C 1
ATOM 737 O O . PHE A 1 90 ? 0.247 -25.281 -4.492 1 94.38 90 PHE A O 1
ATOM 744 N N . SER A 1 91 ? -1.417 -23.812 -4.473 1 95.94 91 SER A N 1
ATOM 745 C CA . SER A 1 91 ? -0.675 -22.672 -5.023 1 95.94 91 SER A CA 1
ATOM 746 C C . SER A 1 91 ? -0.593 -21.531 -4.02 1 95.94 91 SER A C 1
ATOM 748 O O . SER A 1 91 ? -1.586 -21.188 -3.373 1 95.94 91 SER A O 1
ATOM 750 N N . MET A 1 92 ? 0.604 -20.984 -3.934 1 94.81 92 MET A N 1
ATOM 751 C CA . MET A 1 92 ? 0.783 -19.797 -3.094 1 94.81 92 MET A CA 1
ATOM 752 C C . MET A 1 92 ? -0.048 -18.641 -3.615 1 94.81 92 MET A C 1
ATOM 754 O O . MET A 1 92 ? -0.277 -17.656 -2.898 1 94.81 92 MET A O 1
ATOM 758 N N . PHE A 1 93 ? -0.519 -18.734 -4.902 1 97.44 93 PHE A N 1
ATOM 759 C CA . PHE A 1 93 ? -1.303 -17.672 -5.543 1 97.44 93 PHE A CA 1
ATOM 760 C C . PHE A 1 93 ? -2.783 -18.031 -5.551 1 97.44 93 PHE A C 1
ATOM 762 O O . PHE A 1 93 ? -3.57 -17.422 -6.277 1 97.44 93 PHE A O 1
ATOM 769 N N . TYR A 1 94 ? -3.188 -19.109 -4.809 1 97.19 94 TYR A N 1
ATOM 770 C CA . TYR A 1 94 ? -4.562 -19.547 -4.609 1 97.19 94 TYR A CA 1
ATOM 771 C C . TYR A 1 94 ? -5.234 -19.87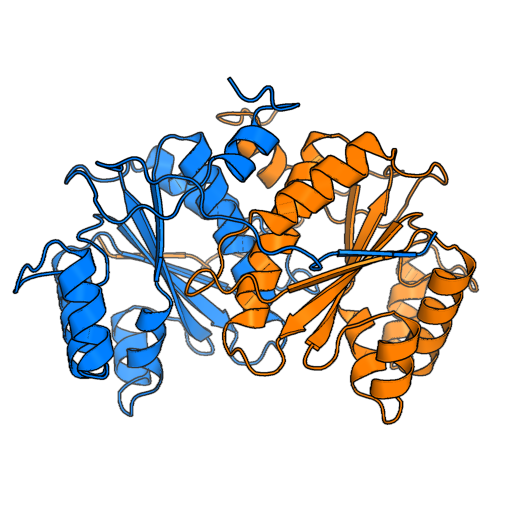5 -5.941 1 97.19 94 TYR A C 1
ATOM 773 O O . TYR A 1 94 ? -6.422 -19.594 -6.125 1 97.19 94 TYR A O 1
ATOM 781 N N . ASP A 1 95 ? -4.391 -20.266 -6.945 1 97.31 95 ASP A N 1
ATOM 782 C CA . ASP A 1 95 ? -4.836 -20.703 -8.266 1 97.31 95 ASP A CA 1
ATOM 783 C C . ASP A 1 95 ? -5.469 -19.562 -9.047 1 97.31 95 ASP A C 1
ATOM 785 O O . ASP A 1 95 ? -6.344 -19.781 -9.883 1 97.31 95 ASP A O 1
ATOM 789 N N . ALA A 1 96 ? -5.129 -18.328 -8.703 1 98.25 96 ALA A N 1
ATOM 790 C CA . ALA A 1 96 ? -5.582 -17.188 -9.484 1 98.25 96 ALA A CA 1
ATOM 791 C C . ALA A 1 96 ? -5.07 -17.266 -10.922 1 98.25 96 ALA A C 1
ATOM 793 O O . ALA A 1 96 ? -3.924 -17.641 -11.156 1 98.25 96 ALA A O 1
ATOM 794 N N . PRO A 1 97 ? -5.887 -16.891 -11.867 1 98.56 97 PRO A N 1
ATOM 795 C CA . PRO A 1 97 ? -5.496 -17.031 -13.266 1 98.56 97 PRO A CA 1
ATOM 796 C C . PRO A 1 97 ? -4.57 -15.914 -13.742 1 98.56 97 PRO A C 1
ATOM 798 O O . PRO A 1 97 ? -3.984 -16 -14.82 1 98.56 97 PRO A O 1
ATOM 801 N N . THR A 1 98 ? -4.445 -14.805 -13 1 98.88 98 THR A N 1
ATOM 802 C CA . THR A 1 98 ? -3.576 -13.68 -13.328 1 98.88 98 THR A CA 1
ATOM 803 C C . THR A 1 98 ? -2.74 -13.273 -12.117 1 98.88 98 THR A C 1
ATOM 805 O O . THR A 1 98 ? -3.275 -13.062 -11.031 1 98.88 98 THR A O 1
ATOM 808 N N . VAL A 1 99 ? -1.4 -13.266 -12.32 1 98.69 99 VAL A N 1
ATOM 809 C CA . VAL A 1 99 ? -0.463 -12.805 -11.305 1 98.69 99 VAL A CA 1
ATOM 810 C C . VAL A 1 99 ? 0.332 -11.617 -11.836 1 98.69 99 VAL A C 1
ATOM 812 O O . VAL A 1 99 ? 0.903 -11.68 -12.922 1 98.69 99 VAL A O 1
ATOM 815 N N . VAL A 1 100 ? 0.325 -10.508 -11.156 1 98.88 100 VAL A N 1
ATOM 816 C CA . VAL A 1 100 ? 1.12 -9.344 -11.523 1 98.88 100 VAL A CA 1
ATOM 817 C C . VAL A 1 100 ? 2.295 -9.195 -10.555 1 98.88 100 VAL A C 1
ATOM 819 O O . VAL A 1 100 ? 2.098 -8.977 -9.359 1 98.88 100 VAL A O 1
ATOM 822 N N . LEU A 1 101 ? 3.508 -9.367 -11.062 1 98.5 101 LEU A N 1
ATOM 823 C CA . LEU A 1 101 ? 4.715 -9.102 -10.289 1 98.5 101 LEU A CA 1
ATOM 824 C C . LEU A 1 101 ? 5.004 -7.602 -10.242 1 98.5 101 LEU A C 1
ATOM 826 O O . LEU A 1 101 ? 5.164 -6.961 -11.289 1 98.5 101 LEU A O 1
ATOM 830 N N . ILE A 1 102 ? 5.02 -7.074 -9.07 1 98.75 102 ILE A N 1
ATOM 831 C CA . ILE A 1 102 ? 5.285 -5.66 -8.836 1 98.75 102 ILE A CA 1
ATOM 832 C C . ILE A 1 102 ? 6.773 -5.449 -8.586 1 98.75 102 ILE A C 1
ATOM 834 O O . ILE A 1 102 ? 7.324 -5.969 -7.609 1 98.75 102 ILE A O 1
ATOM 838 N N . SER A 1 103 ? 7.43 -4.688 -9.453 1 98.44 103 SER A N 1
ATOM 839 C CA . SER A 1 103 ? 8.844 -4.363 -9.297 1 98.44 103 SER A CA 1
ATOM 840 C C . SER A 1 103 ? 9.062 -2.857 -9.219 1 98.44 103 SER A C 1
ATOM 842 O O . SER A 1 103 ? 8.273 -2.082 -9.766 1 98.44 103 SER A O 1
ATOM 844 N N . GLY A 1 104 ? 10.023 -2.492 -8.484 1 98.06 104 GLY A N 1
ATOM 845 C CA . GLY A 1 104 ? 10.359 -1.086 -8.328 1 98.06 104 GLY A CA 1
ATOM 846 C C . GLY A 1 104 ? 11.828 -0.788 -8.57 1 98.06 104 GLY A C 1
ATOM 847 O O . GLY A 1 104 ? 12.672 -1.685 -8.484 1 98.06 104 GLY A O 1
ATOM 848 N N . ASP A 1 105 ? 12.109 0.518 -8.922 1 98.19 105 ASP A N 1
ATOM 849 C CA . ASP A 1 105 ? 13.484 0.984 -9.078 1 98.19 105 ASP A CA 1
ATOM 850 C C . ASP A 1 105 ? 14.281 0.762 -7.797 1 98.19 105 ASP A C 1
ATOM 852 O O . ASP A 1 105 ? 13.945 1.308 -6.746 1 98.19 105 ASP A O 1
ATOM 856 N N . ALA A 1 106 ? 15.43 -0.046 -7.926 1 95.5 106 ALA A N 1
ATOM 857 C CA . ALA A 1 106 ? 16.203 -0.487 -6.77 1 95.5 106 ALA A CA 1
ATOM 858 C C . ALA A 1 106 ? 16.891 0.694 -6.086 1 95.5 106 ALA A C 1
ATOM 860 O O . ALA A 1 106 ? 17.297 0.598 -4.922 1 95.5 106 ALA A O 1
ATOM 861 N N . LYS A 1 107 ? 16.953 1.871 -6.715 1 97.25 107 LYS A N 1
ATOM 862 C CA . LYS A 1 107 ? 17.734 2.996 -6.195 1 97.25 107 LYS A CA 1
ATOM 863 C C . LYS A 1 107 ? 16.812 4.062 -5.602 1 97.25 107 LYS A C 1
ATOM 865 O O . LYS A 1 107 ? 17.281 5.004 -4.957 1 97.25 107 LYS A O 1
ATOM 870 N N . ASP A 1 108 ? 15.531 3.887 -5.793 1 97.31 108 ASP A N 1
ATOM 871 C CA . ASP A 1 108 ? 14.594 4.914 -5.34 1 97.31 108 ASP A CA 1
ATOM 872 C C . ASP A 1 108 ? 14.086 4.613 -3.934 1 97.31 108 ASP A C 1
ATOM 874 O O . ASP A 1 108 ? 13.438 3.592 -3.709 1 97.31 108 ASP A O 1
ATOM 878 N N . ILE A 1 109 ? 14.305 5.547 -3.031 1 94 109 ILE A N 1
ATOM 879 C CA . ILE A 1 109 ? 13.977 5.336 -1.625 1 94 109 ILE A CA 1
ATOM 880 C C . ILE A 1 109 ? 12.461 5.34 -1.44 1 94 109 ILE A C 1
ATOM 882 O O . ILE A 1 109 ? 11.953 4.902 -0.406 1 94 109 ILE A O 1
ATOM 886 N N . TRP A 1 110 ? 11.68 5.816 -2.443 1 97 110 TRP A N 1
ATOM 887 C CA . TRP A 1 110 ? 10.234 5.945 -2.324 1 97 110 TRP A CA 1
ATOM 888 C C . TRP A 1 110 ? 9.523 4.797 -3.041 1 97 110 TRP A C 1
ATOM 890 O O . TRP A 1 110 ? 8.297 4.727 -3.045 1 97 110 TRP A O 1
ATOM 900 N N . THR A 1 111 ? 10.266 3.871 -3.602 1 98.06 111 THR A N 1
ATOM 901 C CA . THR A 1 111 ? 9.711 2.902 -4.547 1 98.06 111 THR A CA 1
ATOM 902 C C . THR A 1 111 ? 8.664 2.025 -3.869 1 98.06 111 THR A C 1
ATOM 904 O O . THR A 1 111 ? 7.656 1.674 -4.484 1 98.06 111 THR A O 1
ATOM 907 N N . GLU A 1 112 ? 8.844 1.643 -2.6 1 97.75 112 GLU A N 1
ATOM 908 C CA . GLU A 1 112 ? 7.879 0.782 -1.921 1 97.75 112 GLU A CA 1
ATOM 909 C C . GLU A 1 112 ? 6.547 1.499 -1.718 1 97.75 112 GLU A C 1
ATOM 911 O O . GLU A 1 112 ? 5.48 0.919 -1.942 1 97.75 112 GLU A O 1
ATOM 916 N N . SER A 1 113 ? 6.59 2.746 -1.293 1 98.38 113 SER A N 1
ATOM 917 C CA . SER A 1 113 ? 5.371 3.539 -1.151 1 98.38 113 SER A CA 1
ATOM 918 C C . SER A 1 113 ? 4.707 3.777 -2.504 1 98.38 113 SER A C 1
ATOM 920 O O . SER A 1 113 ? 3.5 3.588 -2.65 1 98.38 113 SER A O 1
ATOM 922 N N . ASN A 1 114 ? 5.555 4.219 -3.527 1 98.81 114 ASN A N 1
ATOM 923 C CA . ASN A 1 114 ? 5.035 4.453 -4.871 1 98.81 114 ASN A CA 1
ATOM 924 C C . ASN A 1 114 ? 4.309 3.225 -5.414 1 98.81 114 ASN A C 1
ATOM 926 O O . ASN A 1 114 ? 3.191 3.334 -5.926 1 98.81 114 ASN A O 1
ATOM 930 N N . CYS A 1 115 ? 4.926 2.076 -5.234 1 98.88 115 CYS A N 1
ATOM 931 C CA . CYS A 1 115 ? 4.305 0.837 -5.691 1 98.88 115 CYS A CA 1
ATOM 932 C C . CYS A 1 115 ? 3.072 0.506 -4.859 1 98.88 115 CYS A C 1
ATOM 934 O O . CYS A 1 115 ? 2.105 -0.058 -5.375 1 98.88 115 CYS A O 1
ATOM 936 N N . GLY A 1 116 ? 3.104 0.801 -3.588 1 98.88 116 GLY A N 1
ATOM 937 C CA . GLY A 1 116 ? 1.927 0.618 -2.752 1 98.88 116 GLY A CA 1
ATOM 938 C C . GLY A 1 116 ? 0.709 1.364 -3.264 1 98.88 116 GLY A C 1
ATOM 939 O O . GLY A 1 116 ? -0.391 0.81 -3.311 1 98.88 116 GLY A O 1
ATOM 940 N N . TYR A 1 117 ? 0.915 2.693 -3.625 1 98.94 117 TYR A N 1
ATOM 941 C CA . TYR A 1 117 ? -0.173 3.475 -4.203 1 98.94 117 TYR A CA 1
ATOM 942 C C . TYR A 1 117 ? -0.716 2.805 -5.461 1 98.94 117 TYR A C 1
ATOM 944 O O . TYR A 1 117 ? -1.932 2.697 -5.641 1 98.94 117 TYR A O 1
ATOM 952 N N . ALA A 1 118 ? 0.148 2.328 -6.309 1 98.94 118 ALA A N 1
ATOM 953 C CA . ALA A 1 118 ? -0.218 1.72 -7.582 1 98.94 118 ALA A CA 1
ATOM 954 C C . ALA A 1 118 ? -0.993 0.423 -7.371 1 98.94 118 ALA A C 1
ATOM 956 O O . ALA A 1 118 ? -1.994 0.173 -8.047 1 98.94 118 ALA A O 1
ATOM 957 N N . VAL A 1 119 ? -0.529 -0.318 -6.449 1 98.94 119 VAL A N 1
ATOM 958 C CA . VAL A 1 119 ? -1.166 -1.597 -6.156 1 98.94 119 VAL A CA 1
ATOM 959 C C . VAL A 1 119 ? -2.58 -1.36 -5.629 1 98.94 119 VAL A C 1
ATOM 961 O O . VAL A 1 119 ? -3.523 -2.039 -6.039 1 98.94 119 VAL A O 1
ATOM 964 N N . GLN A 1 120 ? -2.729 -0.42 -4.734 1 98.94 120 GLN A N 1
ATOM 965 C CA . GLN A 1 120 ? -4.062 -0.198 -4.184 1 98.94 120 GLN A CA 1
ATOM 966 C C . GLN A 1 120 ? -5.004 0.376 -5.238 1 98.94 120 GLN A C 1
ATOM 968 O O . GLN A 1 120 ? -6.195 0.069 -5.242 1 98.94 120 GLN A O 1
ATOM 973 N N . ASN A 1 121 ? -4.48 1.251 -6.184 1 98.94 121 ASN A N 1
ATOM 974 C CA . ASN A 1 121 ? -5.27 1.622 -7.352 1 98.94 121 ASN A CA 1
ATOM 975 C C . ASN A 1 121 ? -5.781 0.392 -8.094 1 98.94 121 ASN A C 1
ATOM 977 O O . ASN A 1 121 ? -6.969 0.308 -8.422 1 98.94 121 ASN A O 1
ATOM 981 N N . MET A 1 122 ? -4.934 -0.559 -8.367 1 99 122 MET A N 1
ATOM 982 C CA . MET A 1 122 ? -5.297 -1.756 -9.117 1 99 122 MET A CA 1
ATOM 983 C C . MET A 1 122 ? -6.34 -2.574 -8.367 1 99 122 MET A C 1
ATOM 985 O O . MET A 1 122 ? -7.324 -3.031 -8.953 1 99 122 MET A O 1
ATOM 989 N N . CYS A 1 123 ? -6.129 -2.746 -7.059 1 99 123 CYS A N 1
ATOM 990 C CA . CYS A 1 123 ? -7.043 -3.547 -6.254 1 99 123 CYS A CA 1
ATOM 991 C C . CYS A 1 123 ? -8.43 -2.912 -6.207 1 99 123 CYS A C 1
ATOM 993 O O . CYS A 1 123 ? -9.438 -3.609 -6.293 1 99 123 CYS A O 1
ATOM 995 N N . LEU A 1 124 ? -8.492 -1.601 -6.062 1 98.94 124 LEU A N 1
ATOM 996 C CA . LEU A 1 124 ? -9.781 -0.914 -5.988 1 98.94 124 LEU A CA 1
ATOM 997 C C . LEU A 1 124 ? -10.469 -0.904 -7.348 1 98.94 124 LEU A C 1
ATOM 999 O O . LEU A 1 124 ? -11.695 -1.033 -7.43 1 98.94 124 LEU A O 1
ATOM 1003 N N . ALA A 1 125 ? -9.68 -0.685 -8.406 1 98.94 125 ALA A N 1
ATOM 1004 C CA . ALA A 1 125 ? -10.25 -0.815 -9.742 1 98.94 125 ALA A CA 1
ATOM 1005 C C . ALA A 1 125 ? -10.844 -2.205 -9.953 1 98.94 125 ALA A C 1
ATOM 1007 O O . ALA A 1 125 ? -11.977 -2.338 -10.422 1 98.94 125 ALA A O 1
ATOM 1008 N N . ALA A 1 126 ? -10.125 -3.273 -9.586 1 98.94 126 ALA A N 1
ATOM 1009 C CA . ALA A 1 126 ? -10.594 -4.652 -9.711 1 98.94 126 ALA A CA 1
ATOM 1010 C C . ALA A 1 126 ? -11.891 -4.863 -8.93 1 98.94 126 ALA A C 1
ATOM 1012 O O . ALA A 1 126 ? -12.875 -5.367 -9.477 1 98.94 126 ALA A O 1
ATOM 1013 N N . GLN A 1 127 ? -11.883 -4.379 -7.711 1 98.81 127 GLN A N 1
ATOM 1014 C CA . GLN A 1 127 ? -13.062 -4.488 -6.859 1 98.81 127 GLN A CA 1
ATOM 1015 C C . GLN A 1 127 ? -14.273 -3.844 -7.52 1 98.81 127 GLN A C 1
ATOM 1017 O O . GLN A 1 127 ? -15.367 -4.422 -7.527 1 98.81 127 GLN A O 1
ATOM 1022 N N . SER A 1 128 ? -14.086 -2.744 -8.078 1 98.81 128 SER A N 1
ATOM 1023 C CA . SER A 1 128 ? -15.188 -1.987 -8.672 1 98.81 128 SER A CA 1
ATOM 1024 C C . SER A 1 128 ? -15.711 -2.668 -9.938 1 98.81 128 SER A C 1
ATOM 1026 O O . SER A 1 128 ? -16.812 -2.371 -10.398 1 98.81 128 SER A O 1
ATOM 1028 N N . LEU A 1 129 ? -14.93 -3.523 -10.539 1 98.81 129 LEU A N 1
ATOM 1029 C CA . LEU A 1 129 ? -15.281 -4.215 -11.773 1 98.81 129 LEU A CA 1
ATOM 1030 C C . LEU A 1 129 ? -15.781 -5.629 -11.484 1 98.81 129 LEU A C 1
ATOM 1032 O O . LEU A 1 129 ? -16.094 -6.387 -12.406 1 98.81 129 LEU A O 1
ATOM 1036 N N . GLY A 1 130 ? -15.812 -5.973 -10.211 1 98.44 130 GLY A N 1
ATOM 1037 C CA . GLY A 1 130 ? -16.234 -7.312 -9.844 1 98.44 130 GLY A CA 1
ATOM 1038 C C . GLY A 1 130 ? -15.125 -8.336 -9.93 1 98.44 130 GLY A C 1
ATOM 1039 O O . GLY A 1 130 ? -15.383 -9.539 -9.961 1 98.44 130 GLY A O 1
ATOM 1040 N N . VAL A 1 131 ? -13.891 -7.93 -10.062 1 98.88 131 VAL A N 1
ATOM 1041 C CA . VAL A 1 131 ? -12.695 -8.773 -10.055 1 98.88 131 VAL A CA 1
ATOM 1042 C C . VAL A 1 131 ? -12.078 -8.773 -8.656 1 98.88 131 VAL A C 1
ATOM 1044 O O . VAL A 1 131 ? -11.914 -7.719 -8.047 1 98.88 131 VAL A O 1
ATOM 1047 N N . SER A 1 132 ? -11.812 -9.906 -8.125 1 98.88 132 SER A N 1
ATOM 1048 C CA . SER A 1 132 ? -11.219 -10.047 -6.797 1 98.88 132 SER A CA 1
ATOM 1049 C C . SER A 1 132 ? -9.695 -10.008 -6.863 1 98.88 132 SER A C 1
ATOM 1051 O O . SER A 1 132 ? -9.109 -10.133 -7.941 1 98.88 132 SER A O 1
ATOM 1053 N N . SER A 1 133 ? -9.055 -9.812 -5.676 1 98.88 133 SER A N 1
ATOM 1054 C CA . SER A 1 133 ? -7.602 -9.711 -5.633 1 98.88 133 SER A CA 1
ATOM 1055 C C . SER A 1 133 ? -7.055 -10.156 -4.281 1 98.88 133 SER A C 1
ATOM 1057 O O . SER A 1 133 ? -7.801 -10.25 -3.307 1 98.88 133 SER A O 1
ATOM 1059 N N . ILE A 1 134 ? -5.82 -10.43 -4.277 1 98.69 134 ILE A N 1
ATOM 1060 C CA . ILE A 1 134 ? -5.055 -10.602 -3.047 1 98.69 134 ILE A CA 1
ATOM 1061 C C . ILE A 1 134 ? -3.596 -10.227 -3.293 1 98.69 134 ILE A C 1
ATOM 1063 O O . ILE A 1 134 ? -3.053 -10.492 -4.367 1 98.69 134 ILE A O 1
ATOM 1067 N N . ILE A 1 135 ? -2.934 -9.602 -2.312 1 98.75 135 ILE A N 1
ATOM 1068 C CA . ILE A 1 135 ? -1.52 -9.242 -2.33 1 98.75 135 ILE A CA 1
ATOM 1069 C C . ILE A 1 135 ? -0.696 -10.359 -1.685 1 98.75 135 ILE A C 1
ATOM 1071 O O . ILE A 1 135 ? -0.979 -10.773 -0.559 1 98.75 135 ILE A O 1
ATOM 1075 N N . ILE A 1 136 ? 0.286 -10.844 -2.406 1 97.25 136 ILE A N 1
ATOM 1076 C CA . ILE A 1 136 ? 1.112 -11.969 -1.968 1 97.25 136 ILE A CA 1
ATOM 1077 C C . ILE A 1 136 ? 2.535 -11.484 -1.693 1 97.25 136 ILE A C 1
ATOM 1079 O O . ILE A 1 136 ? 3.375 -11.461 -2.596 1 97.25 136 ILE A O 1
ATOM 1083 N N . GLY A 1 137 ? 2.805 -11.125 -0.471 1 94.56 137 GLY A N 1
ATOM 1084 C CA . GLY A 1 137 ? 4.113 -10.656 -0.047 1 94.56 137 GLY A CA 1
ATOM 1085 C C . GLY A 1 137 ? 5.199 -11.703 -0.196 1 94.56 137 GLY A C 1
ATOM 1086 O O . GLY A 1 137 ? 6.332 -11.383 -0.56 1 94.56 137 GLY A O 1
ATOM 1087 N N . MET A 1 138 ? 4.961 -12.969 -0.051 1 89.81 138 MET A N 1
ATOM 1088 C CA . MET A 1 138 ? 5.941 -14.055 0.007 1 89.81 138 MET A CA 1
ATOM 1089 C C . MET A 1 138 ? 6.547 -14.312 -1.367 1 89.81 138 MET A C 1
ATOM 1091 O O . MET A 1 138 ? 7.562 -15 -1.483 1 89.81 138 MET A O 1
ATOM 1095 N N . ALA A 1 139 ? 5.953 -13.727 -2.326 1 90 139 ALA A N 1
ATOM 1096 C CA . ALA A 1 139 ? 6.555 -13.789 -3.656 1 90 139 ALA A CA 1
ATOM 1097 C C . ALA A 1 139 ? 7.934 -13.133 -3.67 1 90 139 ALA A C 1
ATOM 1099 O O . ALA A 1 139 ? 8.766 -13.445 -4.523 1 90 139 ALA A O 1
ATOM 1100 N N . ARG A 1 140 ? 8.172 -12.281 -2.846 1 88.75 140 ARG A N 1
ATOM 1101 C CA . ARG A 1 140 ? 9.438 -11.555 -2.748 1 88.75 140 ARG A CA 1
ATOM 1102 C C . ARG A 1 140 ? 10.586 -12.5 -2.4 1 88.75 140 ARG A C 1
ATOM 1104 O O . ARG A 1 140 ? 11.742 -12.195 -2.689 1 88.75 140 ARG A O 1
ATOM 1111 N N . LEU A 1 141 ? 10.305 -13.586 -1.761 1 85.5 141 LEU A N 1
ATOM 1112 C CA . LEU A 1 141 ? 11.328 -14.414 -1.128 1 85.5 141 LEU A CA 1
ATOM 1113 C C . LEU A 1 141 ? 12.258 -15.023 -2.174 1 85.5 141 LEU A C 1
ATOM 1115 O O . LEU A 1 141 ? 13.445 -15.203 -1.919 1 85.5 141 LEU A O 1
ATOM 1119 N N . ILE A 1 142 ? 11.711 -15.336 -3.344 1 86.62 142 ILE A N 1
ATOM 1120 C CA . ILE A 1 142 ? 12.57 -15.961 -4.344 1 86.62 142 ILE A CA 1
ATOM 1121 C C . ILE A 1 142 ? 13.586 -14.945 -4.863 1 86.62 142 ILE A C 1
ATOM 1123 O O . ILE A 1 142 ? 14.594 -15.32 -5.469 1 86.62 142 ILE A O 1
ATOM 1127 N N . PHE A 1 143 ? 13.398 -13.68 -4.586 1 89.5 143 PHE A N 1
ATOM 1128 C CA . PHE A 1 143 ? 14.281 -12.633 -5.086 1 89.5 143 PHE A CA 1
ATOM 1129 C C . PHE A 1 143 ? 15.281 -12.211 -4.012 1 89.5 143 PHE A C 1
ATOM 1131 O O . PHE A 1 143 ? 15.969 -11.195 -4.164 1 89.5 143 PHE A O 1
ATOM 1138 N N . THR A 1 144 ? 15.305 -12.883 -2.912 1 85.06 144 THR A N 1
ATOM 1139 C CA . THR A 1 144 ? 16.312 -12.68 -1.883 1 85.06 144 THR A CA 1
ATOM 1140 C C . THR A 1 144 ? 17.312 -13.836 -1.863 1 85.06 144 THR A C 1
ATOM 1142 O O . THR A 1 144 ? 18.188 -13.898 -0.992 1 85.06 144 THR A O 1
ATOM 1145 N N . THR A 1 145 ? 17.172 -14.781 -2.801 1 88.44 145 THR A N 1
ATOM 1146 C CA . THR A 1 145 ? 18.062 -15.93 -2.9 1 88.44 145 THR A CA 1
ATOM 1147 C C . THR A 1 145 ? 19.266 -15.617 -3.799 1 88.44 145 THR A C 1
ATOM 1149 O O . THR A 1 145 ? 19.312 -14.547 -4.414 1 88.44 145 THR A O 1
ATOM 1152 N N . SER A 1 146 ? 20.25 -16.547 -3.863 1 89.69 146 SER A N 1
ATOM 1153 C CA . SER A 1 146 ? 21.406 -16.422 -4.738 1 89.69 146 SER A CA 1
ATOM 1154 C C . SER A 1 146 ? 21 -16.453 -6.207 1 89.69 146 SER A C 1
ATOM 1156 O O . SER A 1 146 ? 21.781 -16.078 -7.086 1 89.69 146 SER A O 1
ATOM 1158 N N . LYS A 1 147 ? 19.734 -16.797 -6.504 1 90.94 147 LYS A N 1
ATOM 1159 C CA . LYS A 1 147 ? 19.25 -16.938 -7.875 1 90.94 147 LYS A CA 1
ATOM 1160 C C . LYS A 1 147 ? 18.328 -15.773 -8.25 1 90.94 147 LYS A C 1
ATOM 1162 O O . LYS A 1 147 ? 17.594 -15.859 -9.234 1 90.94 147 LYS A O 1
ATOM 1167 N N . ALA A 1 148 ? 18.359 -14.781 -7.461 1 90.31 148 ALA A N 1
ATOM 1168 C CA . ALA A 1 148 ? 17.438 -13.648 -7.617 1 90.31 148 ALA A CA 1
ATOM 1169 C C . ALA A 1 148 ? 17.531 -13.07 -9.031 1 90.31 148 ALA A C 1
ATOM 1171 O O . ALA A 1 148 ? 16.5 -12.875 -9.688 1 90.31 148 ALA A O 1
ATOM 1172 N N . ASP A 1 149 ? 18.719 -12.891 -9.562 1 90.5 149 ASP A N 1
ATOM 1173 C CA . ASP A 1 149 ? 18.922 -12.273 -10.875 1 90.5 149 ASP A CA 1
ATOM 1174 C C . ASP A 1 149 ? 18.391 -13.172 -11.984 1 90.5 149 ASP A C 1
ATOM 1176 O O . ASP A 1 149 ? 17.781 -12.688 -12.945 1 90.5 149 ASP A O 1
ATOM 1180 N N . GLU A 1 150 ? 18.609 -14.492 -11.812 1 91.31 150 GLU A N 1
ATOM 1181 C CA . GLU A 1 150 ? 18.109 -15.453 -12.789 1 91.31 150 GLU A CA 1
ATOM 1182 C C . GLU A 1 150 ? 16.578 -15.453 -12.836 1 91.31 150 GLU A C 1
ATOM 1184 O O . GLU A 1 150 ? 15.992 -15.438 -13.914 1 91.31 150 GLU A O 1
ATOM 1189 N N . TYR A 1 151 ? 16.016 -15.312 -11.703 1 92.56 151 TYR A N 1
ATOM 1190 C CA . TYR A 1 151 ? 14.555 -15.336 -11.625 1 92.56 151 TYR A CA 1
ATOM 1191 C C . TYR A 1 151 ? 13.961 -14.055 -12.195 1 92.56 151 TYR A C 1
ATOM 1193 O O . TYR A 1 151 ? 12.961 -14.094 -12.922 1 92.56 151 TYR A O 1
ATOM 1201 N N . ALA A 1 152 ? 14.562 -13.055 -11.828 1 92.75 152 ALA A N 1
ATOM 1202 C CA . ALA A 1 152 ? 14.109 -11.758 -12.336 1 92.75 152 ALA A CA 1
ATOM 1203 C C . ALA A 1 152 ? 14.156 -11.727 -13.859 1 92.75 152 ALA A C 1
ATOM 1205 O O . ALA A 1 152 ? 13.234 -11.227 -14.508 1 92.75 152 ALA A O 1
ATOM 1206 N N . LYS A 1 153 ? 15.258 -12.18 -14.453 1 90.81 153 LYS A N 1
ATOM 1207 C CA . LYS A 1 153 ? 15.406 -12.242 -15.906 1 90.81 153 LYS A CA 1
ATOM 1208 C C . LYS A 1 153 ? 14.344 -13.133 -16.531 1 90.81 153 LYS A C 1
ATOM 1210 O O . LYS A 1 153 ? 13.766 -12.781 -17.562 1 90.81 153 LYS A O 1
ATOM 1215 N N . GLU A 1 154 ? 14.047 -14.266 -15.898 1 91.94 154 GLU A N 1
ATOM 1216 C CA . GLU A 1 154 ? 13.023 -15.195 -16.375 1 91.94 154 GLU A CA 1
ATOM 1217 C C . GLU A 1 154 ? 11.648 -14.539 -16.391 1 91.94 154 GLU A C 1
ATOM 1219 O O . GLU A 1 154 ? 10.82 -14.836 -17.25 1 91.94 154 GLU A O 1
ATOM 1224 N N . LEU A 1 155 ? 11.5 -13.625 -15.477 1 94.44 155 LEU A N 1
ATOM 1225 C CA . LEU A 1 155 ? 10.195 -13.008 -15.32 1 94.44 155 LEU A CA 1
ATOM 1226 C C . LEU A 1 155 ? 10.133 -11.664 -16.047 1 94.44 155 LEU A C 1
ATOM 1228 O O . LEU A 1 155 ? 9.141 -10.938 -15.938 1 94.44 155 LEU A O 1
ATOM 1232 N N . GLY A 1 156 ? 11.188 -11.281 -16.719 1 91.38 156 GLY A N 1
ATOM 1233 C CA . GLY A 1 156 ? 11.195 -10.094 -17.547 1 91.38 156 GLY A CA 1
ATOM 1234 C C . GLY A 1 156 ? 11.305 -8.805 -16.766 1 91.38 156 GLY A C 1
ATOM 1235 O O . GLY A 1 156 ? 10.836 -7.758 -17.219 1 91.38 156 GLY A O 1
ATOM 1236 N N . VAL A 1 157 ? 11.852 -8.867 -15.609 1 96.06 157 VAL A N 1
ATOM 1237 C CA . VAL A 1 157 ? 12.07 -7.668 -14.812 1 96.06 157 VAL A CA 1
ATOM 1238 C C . VAL A 1 157 ? 13.211 -6.848 -15.414 1 96.06 157 VAL A C 1
ATOM 1240 O O . VAL A 1 157 ? 14.297 -7.371 -15.672 1 96.06 157 VAL A O 1
ATOM 1243 N N . PRO A 1 158 ? 13.008 -5.543 -15.688 1 96.06 158 PRO A N 1
ATOM 1244 C CA . PRO A 1 158 ? 14.055 -4.73 -16.312 1 96.06 158 PRO A CA 1
ATOM 1245 C C . PRO A 1 158 ? 15.266 -4.539 -15.398 1 96.06 158 PRO A C 1
ATOM 1247 O O . PRO A 1 158 ? 15.141 -4.609 -14.172 1 96.06 158 PRO A O 1
ATOM 1250 N N . ASP A 1 159 ? 16.438 -4.285 -16.047 1 94.81 159 ASP A N 1
ATOM 1251 C CA . ASP A 1 159 ? 17.641 -3.975 -15.289 1 94.81 159 ASP A CA 1
ATOM 1252 C C . ASP A 1 159 ? 17.422 -2.779 -14.367 1 94.81 159 ASP A C 1
ATOM 1254 O O . ASP A 1 159 ? 16.797 -1.792 -14.758 1 94.81 159 ASP A O 1
ATOM 1258 N N . GLY A 1 160 ? 17.875 -2.93 -13.117 1 95.75 160 GLY A N 1
ATOM 1259 C CA . GLY A 1 160 ? 17.766 -1.827 -12.172 1 95.75 160 GLY A CA 1
ATOM 1260 C C . GLY A 1 160 ? 16.516 -1.884 -11.32 1 95.75 160 GLY A C 1
ATOM 1261 O O . GLY A 1 160 ? 16.391 -1.139 -10.352 1 95.75 160 GLY A O 1
ATOM 1262 N N . TYR A 1 161 ? 15.609 -2.748 -11.734 1 96.88 161 TYR A N 1
ATOM 1263 C CA . TYR A 1 161 ? 14.398 -2.947 -10.938 1 96.88 161 TYR A CA 1
ATOM 1264 C C . TYR A 1 161 ? 14.516 -4.199 -10.078 1 96.88 161 TYR A C 1
ATOM 1266 O O . TYR A 1 161 ? 15.242 -5.137 -10.422 1 96.88 161 TYR A O 1
ATOM 1274 N N . ARG A 1 162 ? 13.844 -4.18 -8.953 1 94.75 162 ARG A N 1
ATOM 1275 C CA . ARG A 1 162 ? 13.766 -5.355 -8.094 1 94.75 162 ARG A CA 1
ATOM 1276 C C . ARG A 1 162 ? 12.312 -5.715 -7.785 1 94.75 162 ARG A C 1
ATOM 1278 O O . ARG A 1 162 ? 11.484 -4.832 -7.555 1 94.75 162 ARG A O 1
ATOM 1285 N N . PRO A 1 163 ? 11.992 -6.996 -7.812 1 96.56 163 PRO A N 1
ATOM 1286 C CA . PRO A 1 163 ? 10.641 -7.406 -7.418 1 96.56 163 PRO A CA 1
ATOM 1287 C C . PRO A 1 163 ? 10.359 -7.164 -5.938 1 96.56 163 PRO A C 1
ATOM 1289 O O . PRO A 1 163 ? 11.227 -7.398 -5.094 1 96.56 163 PRO A O 1
ATOM 1292 N N . LEU A 1 164 ? 9.227 -6.672 -5.645 1 96.56 164 LEU A N 1
ATOM 1293 C CA . LEU A 1 164 ? 8.797 -6.402 -4.273 1 96.56 164 LEU A CA 1
ATOM 1294 C C . LEU A 1 164 ? 7.855 -7.488 -3.773 1 96.56 164 LEU A C 1
ATOM 1296 O O . LEU A 1 164 ? 8.078 -8.062 -2.707 1 96.56 164 LEU A O 1
ATOM 1300 N N . TYR A 1 165 ? 6.77 -7.777 -4.508 1 97.06 165 TYR A N 1
ATOM 1301 C CA . TYR A 1 165 ? 5.742 -8.773 -4.219 1 97.06 165 TYR A CA 1
ATOM 1302 C C . TYR A 1 165 ? 4.805 -8.953 -5.41 1 97.06 165 TYR A C 1
ATOM 1304 O O . TYR A 1 165 ? 5.09 -8.461 -6.508 1 97.06 165 TYR A O 1
ATOM 1312 N N . ALA A 1 166 ? 3.758 -9.742 -5.254 1 98.31 166 ALA A N 1
ATOM 1313 C CA . ALA A 1 166 ? 2.828 -10 -6.352 1 98.31 166 ALA A CA 1
ATOM 1314 C C . ALA A 1 166 ? 1.389 -9.719 -5.926 1 98.31 166 ALA A C 1
ATOM 1316 O O . ALA A 1 166 ? 1.085 -9.672 -4.73 1 98.31 166 ALA A O 1
ATOM 1317 N N . VAL A 1 167 ? 0.576 -9.43 -6.922 1 98.88 167 VAL A N 1
ATOM 1318 C CA . VAL A 1 167 ? -0.867 -9.297 -6.746 1 98.88 167 VAL A CA 1
ATOM 1319 C C . VAL A 1 167 ? -1.591 -10.258 -7.691 1 98.88 167 VAL A C 1
ATOM 1321 O O . VAL A 1 167 ? -1.262 -10.336 -8.875 1 98.88 167 VAL A O 1
ATOM 1324 N N . CYS A 1 168 ? -2.527 -10.953 -7.156 1 98.88 168 CYS A N 1
ATOM 1325 C CA . CYS A 1 168 ? -3.346 -11.867 -7.945 1 98.88 168 CYS A CA 1
ATOM 1326 C C . CYS A 1 168 ? -4.691 -11.234 -8.289 1 98.88 168 CYS A C 1
ATOM 1328 O O . CYS A 1 168 ? -5.27 -10.516 -7.473 1 98.88 168 CYS A O 1
ATOM 1330 N N . PHE A 1 169 ? -5.184 -11.547 -9.422 1 98.94 169 PHE A N 1
ATOM 1331 C CA . PHE A 1 169 ? -6.504 -11.117 -9.867 1 98.94 169 PHE A CA 1
ATOM 1332 C C . PHE A 1 169 ? -7.281 -12.273 -10.477 1 98.94 169 PHE A C 1
ATOM 1334 O O . PHE A 1 169 ? -6.711 -13.102 -11.188 1 98.94 169 PHE A O 1
ATOM 1341 N N . GLY A 1 170 ? -8.516 -12.312 -10.266 1 98.88 170 GLY A N 1
ATOM 1342 C CA . GLY A 1 170 ? -9.461 -13.297 -10.766 1 98.88 170 GLY A CA 1
ATOM 1343 C C . GLY A 1 170 ? -10.859 -13.125 -10.203 1 98.88 170 GLY A C 1
ATOM 1344 O O . GLY A 1 170 ? -11.086 -12.273 -9.336 1 98.88 170 GLY A O 1
ATOM 1345 N N . TYR A 1 171 ? -11.773 -13.93 -10.727 1 98.81 171 TYR A N 1
ATOM 1346 C CA . TYR A 1 171 ? -13.125 -13.914 -10.18 1 98.81 171 TYR A CA 1
ATOM 1347 C C . TYR A 1 171 ? -13.219 -14.773 -8.93 1 98.81 171 TYR A C 1
ATOM 1349 O O . TYR A 1 171 ? -12.922 -15.969 -8.961 1 98.81 171 TYR A O 1
ATOM 1357 N N . GLY A 1 172 ? -13.633 -14.109 -7.828 1 98.19 172 GLY A N 1
ATOM 1358 C CA . GLY A 1 172 ? -13.664 -14.766 -6.531 1 98.19 172 GLY A CA 1
ATOM 1359 C C . GLY A 1 172 ? -14.727 -15.852 -6.438 1 98.19 172 GLY A C 1
ATOM 1360 O O . GLY A 1 172 ? -15.82 -15.703 -6.984 1 98.19 172 GLY A O 1
ATOM 1361 N N . ASP A 1 173 ? -14.43 -16.844 -5.715 1 97.12 173 ASP A N 1
ATOM 1362 C CA . ASP A 1 173 ? -15.367 -17.922 -5.422 1 97.12 173 ASP A CA 1
ATOM 1363 C C . ASP A 1 173 ? -15.633 -18.031 -3.922 1 97.12 173 ASP A C 1
ATOM 1365 O O . ASP A 1 173 ? -15.734 -19.125 -3.375 1 97.12 173 ASP A O 1
ATOM 1369 N N . MET A 1 174 ? -15.469 -16.922 -3.23 1 94.38 174 MET A N 1
ATOM 1370 C CA . MET A 1 174 ? -15.758 -16.75 -1.812 1 94.38 174 MET A CA 1
ATOM 1371 C C . MET A 1 174 ? -16.016 -15.281 -1.479 1 94.38 174 MET A C 1
ATOM 1373 O O . MET A 1 174 ? -15.742 -14.398 -2.297 1 94.38 174 MET A O 1
ATOM 1377 N N . ARG A 1 175 ? -16.547 -14.984 -0.338 1 91.69 175 ARG A N 1
ATOM 1378 C CA . ARG A 1 175 ? -16.781 -13.633 0.184 1 91.69 175 ARG A CA 1
ATOM 1379 C C . ARG A 1 175 ? -16.297 -13.523 1.63 1 91.69 175 ARG A C 1
ATOM 1381 O O . ARG A 1 175 ? -17.078 -13.766 2.561 1 91.69 175 ARG A O 1
ATOM 1388 N N . PRO A 1 176 ? -15.062 -13.234 1.727 1 95.75 176 PRO A N 1
ATOM 1389 C CA . PRO A 1 176 ? -14.555 -13.133 3.096 1 95.75 176 PRO A CA 1
ATOM 1390 C C . PRO A 1 176 ? -15.227 -12.016 3.891 1 95.75 176 PRO A C 1
ATOM 1392 O O . PRO A 1 176 ? -15.633 -11 3.318 1 95.75 176 PRO A O 1
ATOM 1395 N N . GLU A 1 177 ? -15.344 -12.18 5.191 1 95.19 177 GLU A N 1
ATOM 1396 C CA . GLU A 1 177 ? -15.82 -11.133 6.094 1 95.19 177 GLU A CA 1
ATOM 1397 C C . GLU A 1 177 ? -14.75 -10.078 6.336 1 95.19 177 GLU A C 1
ATOM 1399 O O . GLU A 1 177 ? -13.555 -10.336 6.152 1 95.19 177 GLU A O 1
ATOM 1404 N N . ALA A 1 178 ? -15.211 -8.938 6.668 1 94.44 178 ALA A N 1
ATOM 1405 C CA . ALA A 1 178 ? -14.281 -7.875 7.027 1 94.44 178 ALA A CA 1
ATOM 1406 C C . ALA A 1 178 ? -13.539 -8.211 8.32 1 94.44 178 ALA A C 1
ATOM 1408 O O . ALA A 1 178 ? -14.156 -8.602 9.312 1 94.44 178 ALA A O 1
ATOM 1409 N N . PRO A 1 179 ? -12.219 -8.125 8.289 1 95.31 179 PRO A N 1
ATOM 1410 C CA . PRO A 1 179 ? -11.516 -8.305 9.555 1 95.31 179 PRO A CA 1
ATOM 1411 C C . PRO A 1 179 ? -11.797 -7.188 10.555 1 95.31 179 PRO A C 1
ATOM 1413 O O . PRO A 1 179 ? -12.164 -6.078 10.156 1 95.31 179 PRO A O 1
ATOM 1416 N N . ALA A 1 180 ? -11.594 -7.5 11.859 1 96.31 180 ALA A N 1
ATOM 1417 C CA . ALA A 1 180 ? -11.711 -6.48 12.898 1 96.31 180 ALA A CA 1
ATOM 1418 C C . ALA A 1 180 ? -10.625 -5.418 12.758 1 96.31 180 ALA A C 1
ATOM 1420 O O . ALA A 1 180 ? -9.508 -5.719 12.336 1 96.31 180 ALA A O 1
ATOM 1421 N N . ARG A 1 181 ? -10.984 -4.211 13.016 1 96.56 181 ARG A N 1
ATOM 1422 C CA . ARG A 1 181 ? -10 -3.131 13.008 1 96.56 181 ARG A CA 1
ATOM 1423 C C . ARG A 1 181 ? -9.43 -2.898 14.398 1 96.56 181 ARG A C 1
ATOM 1425 O O . ARG A 1 181 ? -10.156 -2.975 15.398 1 96.56 181 ARG A O 1
ATOM 1432 N N . ILE A 1 182 ? -8.133 -2.619 14.461 1 96 182 ILE A N 1
ATOM 1433 C CA . ILE A 1 182 ? -7.426 -2.363 15.711 1 96 182 ILE A CA 1
ATOM 1434 C C . ILE A 1 182 ? -7.586 -0.896 16.109 1 96 182 ILE A C 1
ATOM 1436 O O . ILE A 1 182 ? -7.336 0.001 15.297 1 96 182 ILE A O 1
ATOM 1440 N N . GLY A 1 183 ? -8.062 -0.637 17.297 1 95.25 183 GLY A N 1
ATOM 1441 C CA . GLY A 1 183 ? -8.234 0.718 17.797 1 95.25 183 GLY A CA 1
ATOM 1442 C C . GLY A 1 183 ? -6.918 1.418 18.078 1 95.25 183 GLY A C 1
ATOM 1443 O O . GLY A 1 183 ? -5.855 0.796 18.031 1 95.25 183 GLY A O 1
ATOM 1444 N N . GLY A 1 184 ? -6.926 2.805 18.328 1 96.56 184 GLY A N 1
ATOM 1445 C CA . GLY A 1 184 ? -5.766 3.566 18.766 1 96.56 184 GLY A CA 1
ATOM 1446 C C . GLY A 1 184 ? -4.785 3.852 17.641 1 96.56 184 GLY A C 1
ATOM 1447 O O . GLY A 1 184 ? -3.619 4.156 17.891 1 96.56 184 GLY A O 1
ATOM 1448 N N . ARG A 1 185 ? -5.293 3.715 16.359 1 98.12 185 ARG A N 1
ATOM 1449 C CA . ARG A 1 185 ? -4.402 3.9 15.219 1 98.12 185 A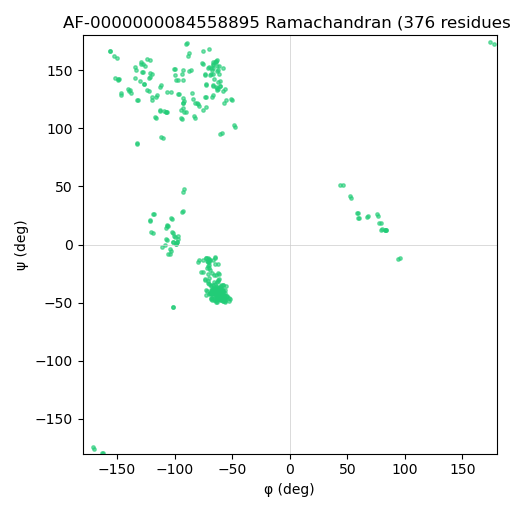RG A CA 1
ATOM 1450 C C . ARG A 1 185 ? -4.52 5.312 14.656 1 98.12 185 ARG A C 1
ATOM 1452 O O . ARG A 1 185 ? -3.959 5.613 13.602 1 98.12 185 ARG A O 1
ATOM 1459 N N . VAL A 1 186 ? -5.293 6.191 15.383 1 98.25 186 VAL A N 1
ATOM 1460 C CA . VAL A 1 186 ? -5.453 7.57 14.93 1 98.25 186 VAL A CA 1
ATOM 1461 C C . VAL A 1 186 ? -5.422 8.516 16.125 1 98.25 186 VAL A C 1
ATOM 1463 O O . VAL A 1 186 ? -6.016 8.234 17.172 1 98.25 186 VAL A O 1
ATOM 1466 N N . SER A 1 187 ? -4.695 9.562 16.016 1 97.94 187 SER A N 1
ATOM 1467 C CA . SER A 1 187 ? -4.703 10.68 16.953 1 97.94 187 SER A CA 1
ATOM 1468 C C . SER A 1 187 ? -5.039 11.984 16.234 1 97.94 187 SER A C 1
ATOM 1470 O O . SER A 1 187 ? -4.637 12.203 15.094 1 97.94 187 SER A O 1
ATOM 1472 N N . TYR A 1 188 ? -5.797 12.859 16.938 1 97.62 188 TYR A N 1
ATOM 1473 C CA . TYR A 1 188 ? -6.176 14.164 16.391 1 97.62 188 TYR A CA 1
ATOM 1474 C C . TYR A 1 188 ? -5.555 15.289 17.203 1 97.62 188 TYR A C 1
ATOM 1476 O O . TYR A 1 188 ? -5.578 15.266 18.438 1 97.62 188 TYR A O 1
ATOM 1484 N N . ILE A 1 189 ? -4.902 16.188 16.531 1 97.75 189 ILE A N 1
ATOM 1485 C CA . ILE A 1 189 ? -4.395 17.406 17.141 1 97.75 189 ILE A CA 1
ATOM 1486 C C . ILE A 1 189 ? -5.074 18.625 16.516 1 97.75 189 ILE A C 1
ATOM 1488 O O . ILE A 1 189 ? -4.797 18.969 15.359 1 97.75 189 ILE A O 1
ATOM 1492 N N . ARG A 1 190 ? -5.941 19.312 17.266 1 95.88 190 ARG A N 1
ATOM 1493 C CA . ARG A 1 190 ? -6.777 20.391 16.719 1 95.88 190 ARG A CA 1
ATOM 1494 C C . ARG A 1 190 ? -6.547 21.703 17.469 1 95.88 190 ARG A C 1
ATOM 1496 O O . ARG A 1 190 ? -6.172 21.688 18.641 1 95.88 190 ARG A O 1
ATOM 1503 N N . MET B 1 1 ? -15.555 13.852 -22.406 1 38.44 1 MET B N 1
ATOM 1504 C CA . MET B 1 1 ? -15.617 13.422 -21.016 1 38.44 1 MET B CA 1
ATOM 1505 C C . MET B 1 1 ? -15.094 12 -20.859 1 38.44 1 MET B C 1
ATOM 1507 O O . MET B 1 1 ? -15.57 11.086 -21.547 1 38.44 1 MET B O 1
ATOM 1511 N N . THR B 1 2 ? -13.867 11.836 -20.516 1 59.44 2 THR B N 1
ATOM 1512 C CA . THR B 1 2 ? -13.305 10.492 -20.594 1 59.44 2 THR B CA 1
ATOM 1513 C C . THR B 1 2 ? -14.234 9.469 -19.953 1 59.44 2 THR B C 1
ATOM 1515 O O . THR B 1 2 ? -14.773 9.719 -18.875 1 59.44 2 THR B O 1
ATOM 1518 N N . ASP B 1 3 ? -14.945 8.781 -20.766 1 84.88 3 ASP B N 1
ATOM 1519 C CA . ASP B 1 3 ? -15.898 7.762 -20.359 1 84.88 3 ASP B CA 1
ATOM 1520 C C . ASP B 1 3 ? -15.219 6.656 -19.547 1 84.88 3 ASP B C 1
ATOM 1522 O O . ASP B 1 3 ? -14.414 5.891 -20.094 1 84.88 3 ASP B O 1
ATOM 1526 N N . TYR B 1 4 ? -15.32 6.828 -18.234 1 95.38 4 TYR B N 1
ATOM 1527 C CA . TYR B 1 4 ? -14.789 5.781 -17.375 1 95.38 4 TYR B CA 1
ATOM 1528 C C . TYR B 1 4 ? -15.844 4.711 -17.109 1 95.38 4 TYR B C 1
ATOM 1530 O O . TYR B 1 4 ? -17.031 5.004 -17.078 1 95.38 4 TYR B O 1
ATOM 1538 N N . PRO B 1 5 ? -15.414 3.527 -16.922 1 96.88 5 PRO B N 1
ATOM 1539 C CA . PRO B 1 5 ? -16.359 2.432 -16.672 1 96.88 5 PRO B CA 1
ATOM 1540 C C . PRO B 1 5 ? -17.25 2.682 -15.453 1 96.88 5 PRO B C 1
ATOM 1542 O O . PRO B 1 5 ? -18.391 2.221 -15.414 1 96.88 5 PRO B O 1
ATOM 1545 N N . ASN B 1 6 ? -16.766 3.324 -14.383 1 98.19 6 ASN B N 1
ATOM 1546 C CA . ASN B 1 6 ? -17.531 3.627 -13.18 1 98.19 6 ASN B CA 1
ATOM 1547 C C . ASN B 1 6 ? -16.859 4.719 -12.344 1 98.19 6 ASN B C 1
ATOM 1549 O O . ASN B 1 6 ? -15.805 5.234 -12.727 1 98.19 6 ASN B O 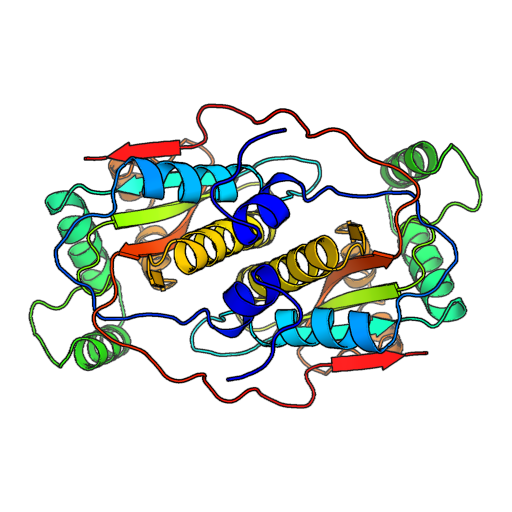1
ATOM 1553 N N . ASP B 1 7 ? -17.453 5.105 -11.188 1 98.19 7 ASP B N 1
ATOM 1554 C CA . ASP B 1 7 ? -17.016 6.258 -10.406 1 98.19 7 ASP B CA 1
ATOM 1555 C C . ASP B 1 7 ? -15.711 5.965 -9.672 1 98.19 7 ASP B C 1
ATOM 1557 O O . ASP B 1 7 ? -14.922 6.871 -9.406 1 98.19 7 ASP B O 1
ATOM 1561 N N . THR B 1 8 ? -15.492 4.691 -9.328 1 98.88 8 THR B N 1
ATOM 1562 C CA . THR B 1 8 ? -14.227 4.32 -8.695 1 98.88 8 THR B CA 1
ATOM 1563 C C . THR B 1 8 ? -13.055 4.562 -9.641 1 98.88 8 THR B C 1
ATOM 1565 O O . THR B 1 8 ? -12.062 5.191 -9.266 1 98.88 8 THR B O 1
ATOM 1568 N N . ILE B 1 9 ? -13.227 4.137 -10.852 1 98.88 9 ILE B N 1
ATOM 1569 C CA . ILE B 1 9 ? -12.195 4.32 -11.859 1 98.88 9 ILE B CA 1
ATOM 1570 C C . ILE B 1 9 ? -12.023 5.809 -12.156 1 98.88 9 ILE B C 1
ATOM 1572 O O . ILE B 1 9 ? -10.898 6.293 -12.32 1 98.88 9 ILE B O 1
ATOM 1576 N N . ARG B 1 10 ? -13.086 6.535 -12.25 1 98.62 10 ARG B N 1
ATOM 1577 C CA . ARG B 1 10 ? -13.008 7.977 -12.445 1 98.62 10 ARG B CA 1
ATOM 1578 C C . ARG B 1 10 ? -12.188 8.641 -11.344 1 98.62 10 ARG B C 1
ATOM 1580 O O . ARG B 1 10 ? -11.32 9.469 -11.625 1 98.62 10 ARG B O 1
ATOM 1587 N N . SER B 1 11 ? -12.453 8.297 -10.031 1 98.81 11 SER B N 1
ATOM 1588 C CA . SER B 1 11 ? -11.711 8.867 -8.914 1 98.81 11 SER B CA 1
ATOM 1589 C C . SER B 1 11 ? -10.219 8.578 -9.031 1 98.81 11 SER B C 1
ATOM 1591 O O . SER B 1 11 ? -9.391 9.438 -8.734 1 98.81 11 SER B O 1
ATOM 1593 N N . ILE B 1 12 ? -9.859 7.348 -9.492 1 98.88 12 ILE B N 1
ATOM 1594 C CA . ILE B 1 12 ? -8.461 6.945 -9.633 1 98.88 12 ILE B CA 1
ATOM 1595 C C . ILE B 1 12 ? -7.805 7.758 -10.75 1 98.88 12 ILE B C 1
ATOM 1597 O O . ILE B 1 12 ? -6.727 8.328 -10.555 1 98.88 12 ILE B O 1
ATOM 1601 N N . MET B 1 13 ? -8.438 7.883 -11.883 1 98.56 13 MET B N 1
ATOM 1602 C CA . MET B 1 13 ? -7.844 8.461 -13.086 1 98.56 13 MET B CA 1
ATOM 1603 C C . MET B 1 13 ? -7.785 9.984 -12.984 1 98.56 13 MET B C 1
ATOM 1605 O O . MET B 1 13 ? -6.93 10.617 -13.609 1 98.56 13 MET B O 1
ATOM 1609 N N . GLU B 1 14 ? -8.641 10.57 -12.164 1 98.12 14 GLU B N 1
ATOM 1610 C CA . GLU B 1 14 ? -8.727 12.031 -12.109 1 98.12 14 GLU B CA 1
ATOM 1611 C C . GLU B 1 14 ? -8.039 12.578 -10.867 1 98.12 14 GLU B C 1
ATOM 1613 O O . GLU B 1 14 ? -7.938 13.789 -10.688 1 98.12 14 GLU B O 1
ATOM 1618 N N . ARG B 1 15 ? -7.547 11.656 -9.984 1 98.44 15 ARG B N 1
ATOM 1619 C CA . ARG B 1 15 ? -6.801 12.141 -8.828 1 98.44 15 ARG B CA 1
ATOM 1620 C C . ARG B 1 15 ? -5.527 12.859 -9.258 1 98.44 15 ARG B C 1
ATOM 1622 O O . ARG B 1 15 ? -4.812 12.383 -10.148 1 98.44 15 ARG B O 1
ATOM 1629 N N . ARG B 1 16 ? -5.297 14.039 -8.664 1 98.5 16 ARG B N 1
ATOM 1630 C CA . ARG B 1 16 ? -4.109 14.852 -8.906 1 98.5 16 ARG B CA 1
ATOM 1631 C C . ARG B 1 16 ? -3.514 15.344 -7.59 1 98.5 16 ARG B C 1
ATOM 1633 O O . ARG B 1 16 ? -4.23 15.516 -6.602 1 98.5 16 ARG B O 1
ATOM 1640 N N . SER B 1 17 ? -2.176 15.523 -7.645 1 98.25 17 SER B N 1
ATOM 1641 C CA . SER B 1 17 ? -1.55 16.281 -6.562 1 98.25 17 SER B CA 1
ATOM 1642 C C . SER B 1 17 ? -1.861 17.766 -6.668 1 98.25 17 SER B C 1
ATOM 1644 O O . SER B 1 17 ? -1.507 18.406 -7.66 1 98.25 17 SER B O 1
ATOM 1646 N N . VAL B 1 18 ? -2.531 18.312 -5.645 1 98.38 18 VAL B N 1
ATOM 1647 C CA . VAL B 1 18 ? -2.967 19.703 -5.645 1 98.38 18 VAL B CA 1
ATOM 1648 C C . VAL B 1 18 ? -2.088 20.516 -4.699 1 98.38 18 VAL B C 1
ATOM 1650 O O . VAL B 1 18 ? -1.873 20.125 -3.551 1 98.38 18 VAL B O 1
ATOM 1653 N N . ARG B 1 19 ? -1.605 21.641 -5.172 1 97.38 19 ARG B N 1
ATOM 1654 C CA . ARG B 1 19 ? -0.595 22.391 -4.434 1 97.38 19 ARG B CA 1
ATOM 1655 C C . ARG B 1 19 ? -1.08 23.812 -4.125 1 97.38 19 ARG B C 1
ATOM 1657 O O . ARG B 1 19 ? -0.273 24.719 -3.947 1 97.38 19 ARG B O 1
ATOM 1664 N N . LYS B 1 20 ? -2.299 24.016 -4.148 1 97.56 20 LYS B N 1
ATOM 1665 C CA . LYS B 1 20 ? -2.977 25.25 -3.729 1 97.56 20 LYS B CA 1
ATOM 1666 C C . LYS B 1 20 ? -4.34 24.938 -3.117 1 97.56 20 LYS B C 1
ATOM 1668 O O . LYS B 1 20 ? -5.168 24.266 -3.738 1 97.56 20 LYS B O 1
ATOM 1673 N N . TYR B 1 21 ? -4.59 25.484 -1.924 1 98.12 21 TYR B N 1
ATOM 1674 C CA . TYR B 1 21 ? -5.805 25.141 -1.198 1 98.12 21 TYR B CA 1
ATOM 1675 C C . TYR B 1 21 ? -6.582 26.375 -0.785 1 98.12 21 TYR B C 1
ATOM 1677 O O . TYR B 1 21 ? -5.992 27.438 -0.556 1 98.12 21 TYR B O 1
ATOM 1685 N N . LYS B 1 22 ? -7.934 26.172 -0.74 1 97.88 22 LYS B N 1
ATOM 1686 C CA . LYS B 1 22 ? -8.773 27.156 -0.067 1 97.88 22 LYS B CA 1
ATOM 1687 C C . LYS B 1 22 ? -8.57 27.125 1.444 1 97.88 22 LYS B C 1
ATOM 1689 O O . LYS B 1 22 ? -8.203 26.078 1.997 1 97.88 22 LYS B O 1
ATOM 1694 N N . PRO B 1 23 ? -8.789 28.219 2.121 1 95.94 23 PRO B N 1
ATOM 1695 C CA . PRO B 1 23 ? -8.539 28.281 3.562 1 95.94 23 PRO B CA 1
ATOM 1696 C C . PRO B 1 23 ? -9.547 27.469 4.371 1 95.94 23 PRO B C 1
ATOM 1698 O O . PRO B 1 23 ? -9.281 27.125 5.523 1 95.94 23 PRO B O 1
ATOM 1701 N N . ARG B 1 24 ? -10.711 27.141 3.762 1 97.12 24 ARG B N 1
ATOM 1702 C CA . ARG B 1 24 ? -11.766 26.422 4.473 1 97.12 24 ARG B CA 1
ATOM 1703 C C . ARG B 1 24 ? -11.297 25.047 4.898 1 97.12 24 ARG B C 1
ATOM 1705 O O . ARG B 1 24 ? -10.703 24.312 4.105 1 97.12 24 ARG B O 1
ATOM 1712 N N . GLN B 1 25 ? -11.609 24.688 6.176 1 98.31 25 GLN B N 1
ATOM 1713 C CA . GLN B 1 25 ? -11.219 23.391 6.734 1 98.31 25 GLN B CA 1
ATOM 1714 C C . GLN B 1 25 ? -12.078 22.266 6.16 1 98.31 25 GLN B C 1
ATOM 1716 O O . GLN B 1 25 ? -13.25 22.469 5.852 1 98.31 25 GLN B O 1
ATOM 1721 N N . VAL B 1 26 ? -11.438 21.125 6.023 1 98.44 26 VAL B N 1
ATOM 1722 C CA . VAL B 1 26 ? -12.195 19.922 5.684 1 98.44 26 VAL B CA 1
ATOM 1723 C C . VAL B 1 26 ? -13.219 19.625 6.777 1 98.44 26 VAL B C 1
ATOM 1725 O O . VAL B 1 26 ? -12.914 19.734 7.965 1 98.44 26 VAL B O 1
ATOM 1728 N N . THR B 1 27 ? -14.477 19.266 6.367 1 98.5 27 THR B N 1
ATOM 1729 C CA . THR B 1 27 ? -15.5 19 7.375 1 98.5 27 THR B CA 1
ATOM 1730 C C . THR B 1 27 ? -15.156 17.75 8.188 1 98.5 27 THR B C 1
ATOM 1732 O O . THR B 1 27 ? -14.461 16.859 7.695 1 98.5 27 THR B O 1
ATOM 1735 N N . ASP B 1 28 ? -15.688 17.719 9.422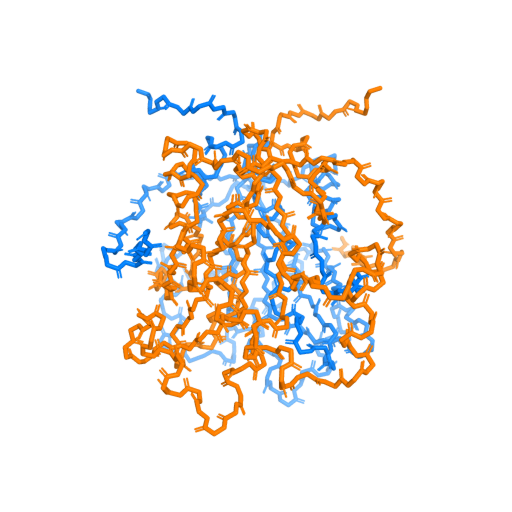 1 98.19 28 ASP B N 1
ATOM 1736 C CA . ASP B 1 28 ? -15.477 16.562 10.281 1 98.19 28 ASP B CA 1
ATOM 1737 C C . ASP B 1 28 ? -16 15.289 9.617 1 98.19 28 ASP B C 1
ATOM 1739 O O . ASP B 1 28 ? -15.383 14.227 9.711 1 98.19 28 ASP B O 1
ATOM 1743 N N . LYS B 1 29 ? -17.125 15.422 8.984 1 98.31 29 LYS B N 1
ATOM 1744 C CA . LYS B 1 29 ? -17.734 14.273 8.328 1 98.31 29 LYS B CA 1
ATOM 1745 C C . LYS B 1 29 ? -16.844 13.742 7.207 1 98.31 29 LYS B C 1
ATOM 1747 O O . LYS B 1 29 ? -16.594 12.539 7.129 1 98.31 29 LYS B O 1
ATOM 1752 N N . GLU B 1 30 ? -16.375 14.641 6.328 1 98.75 30 GLU B N 1
ATOM 1753 C CA . GLU B 1 30 ? -15.492 14.25 5.23 1 98.75 30 GLU B CA 1
ATOM 1754 C C . GLU B 1 30 ? -14.188 13.656 5.75 1 98.75 30 GLU B C 1
ATOM 1756 O O . GLU B 1 30 ? -13.734 12.617 5.266 1 98.75 30 GLU B O 1
ATOM 1761 N N . LEU B 1 31 ? -13.633 14.289 6.766 1 98.88 31 LEU B N 1
ATOM 1762 C CA . LEU B 1 31 ? -12.375 13.836 7.348 1 98.88 31 LEU B CA 1
ATOM 1763 C C . LEU B 1 31 ? -12.516 12.445 7.953 1 98.88 31 LEU B C 1
ATOM 1765 O O . LEU B 1 31 ? -11.641 11.602 7.781 1 98.88 31 LEU B O 1
ATOM 1769 N N . LYS B 1 32 ? -13.609 12.219 8.641 1 98.5 32 LYS B N 1
ATOM 1770 C CA . LYS B 1 32 ? -13.852 10.906 9.234 1 98.5 32 LYS B CA 1
ATOM 1771 C C . LYS B 1 32 ? -13.891 9.82 8.164 1 98.5 32 LYS B C 1
ATOM 1773 O O . LYS B 1 32 ? -13.281 8.758 8.32 1 98.5 32 LYS B O 1
ATOM 1778 N N . VAL B 1 33 ? -14.594 10.07 7.066 1 98.81 33 VAL B N 1
ATOM 1779 C CA . VAL B 1 33 ? -14.695 9.102 5.98 1 98.81 33 VAL B CA 1
ATOM 1780 C C . VAL B 1 33 ? -13.312 8.836 5.391 1 98.81 33 VAL B C 1
ATOM 1782 O O . VAL B 1 33 ? -12.938 7.688 5.16 1 98.81 33 VAL B O 1
ATOM 1785 N N . ILE B 1 34 ? -12.539 9.891 5.172 1 98.94 34 ILE B N 1
ATOM 1786 C CA . ILE B 1 34 ? -11.203 9.797 4.586 1 98.94 34 ILE B CA 1
ATOM 1787 C C . ILE B 1 34 ? -10.305 8.938 5.477 1 98.94 34 ILE B C 1
ATOM 1789 O O . ILE B 1 34 ? -9.656 8.008 5 1 98.94 34 ILE B O 1
ATOM 1793 N N . ILE B 1 35 ? -10.312 9.18 6.832 1 98.94 35 ILE B N 1
ATOM 1794 C CA . ILE B 1 35 ? -9.469 8.453 7.773 1 98.94 35 ILE B CA 1
ATOM 1795 C C . ILE B 1 35 ? -9.938 7.008 7.891 1 98.94 35 ILE B C 1
ATOM 1797 O O . ILE B 1 35 ? -9.125 6.082 7.895 1 98.94 35 ILE B O 1
ATOM 1801 N N . ASP B 1 36 ? -11.289 6.805 7.945 1 98.62 36 ASP B N 1
ATOM 1802 C CA . ASP B 1 36 ? -11.836 5.453 8.016 1 98.62 36 ASP B CA 1
ATOM 1803 C C . ASP B 1 36 ? -11.414 4.621 6.812 1 98.62 36 ASP B C 1
ATOM 1805 O O . ASP B 1 36 ? -11.109 3.434 6.945 1 98.62 36 ASP B O 1
ATOM 1809 N N . CYS B 1 37 ? -11.383 5.234 5.637 1 98.94 37 CYS B N 1
ATOM 1810 C CA . CYS B 1 37 ? -10.945 4.535 4.434 1 98.94 37 CYS B CA 1
ATOM 1811 C C . CYS B 1 37 ? -9.484 4.121 4.547 1 98.94 37 CYS B C 1
ATOM 1813 O O . CYS B 1 37 ? -9.109 3.023 4.129 1 98.94 37 CYS B O 1
ATOM 1815 N N . GLY B 1 38 ? -8.625 4.93 5.109 1 98.94 38 GLY B N 1
ATOM 1816 C CA . GLY B 1 38 ? -7.246 4.551 5.352 1 98.94 38 GLY B CA 1
ATOM 1817 C C . GLY B 1 38 ? -7.105 3.373 6.301 1 98.94 38 GLY B C 1
ATOM 1818 O O . GLY B 1 38 ? -6.312 2.463 6.055 1 98.94 38 GLY B O 1
ATOM 1819 N N . LEU B 1 39 ? -7.914 3.379 7.375 1 98.81 39 LEU B N 1
ATOM 1820 C CA . LEU B 1 39 ? -7.855 2.357 8.414 1 98.81 39 LEU B CA 1
ATOM 1821 C C . LEU B 1 39 ? -8.352 1.016 7.891 1 98.81 39 LEU B C 1
ATOM 1823 O O . LEU B 1 39 ? -8.156 -0.02 8.531 1 98.81 39 LEU B O 1
ATOM 1827 N N . ASN B 1 40 ? -9 1.005 6.73 1 98.56 40 ASN B N 1
ATOM 1828 C CA . ASN B 1 40 ? -9.555 -0.222 6.168 1 98.56 40 ASN B CA 1
ATOM 1829 C C . ASN B 1 40 ? -8.719 -0.726 4.992 1 98.56 40 ASN B C 1
ATOM 1831 O O . ASN B 1 40 ? -9.188 -1.552 4.203 1 98.56 40 ASN B O 1
ATOM 1835 N N . ALA B 1 41 ? -7.48 -0.198 4.875 1 98.81 41 ALA B N 1
ATOM 1836 C CA . ALA B 1 41 ? -6.559 -0.686 3.855 1 98.81 41 ALA B CA 1
ATOM 1837 C C . ALA B 1 41 ? -6.109 -2.113 4.156 1 98.81 41 ALA B C 1
ATOM 1839 O O . ALA B 1 41 ? -6.18 -2.564 5.301 1 98.81 41 ALA B O 1
ATOM 1840 N N . PRO B 1 42 ? -5.758 -2.91 3.092 1 98.75 42 PRO B N 1
ATOM 1841 C CA . PRO B 1 42 ? -5.082 -4.184 3.365 1 98.75 42 PRO B CA 1
ATOM 1842 C C . PRO B 1 42 ? -3.721 -3.996 4.031 1 98.75 42 PRO B C 1
ATOM 1844 O O . PRO B 1 42 ? -3.137 -2.912 3.957 1 98.75 42 PRO B O 1
ATOM 1847 N N . SER B 1 43 ? -3.258 -4.988 4.789 1 98.5 43 SER B N 1
ATOM 1848 C CA . SER B 1 43 ? -1.924 -5.047 5.379 1 98.5 43 SER B CA 1
ATOM 1849 C C . SER B 1 43 ? -1.438 -6.488 5.5 1 98.5 43 SER B C 1
ATOM 1851 O O . SER B 1 43 ? -2.24 -7.406 5.684 1 98.5 43 SER B O 1
ATOM 1853 N N . ALA B 1 44 ? -0.148 -6.656 5.262 1 97 44 ALA B N 1
ATOM 1854 C CA . ALA B 1 44 ? 0.44 -7.984 5.414 1 97 44 ALA B CA 1
ATOM 1855 C C . ALA B 1 44 ? 0.066 -8.594 6.762 1 97 44 ALA B C 1
ATOM 1857 O O . ALA B 1 44 ? 0.227 -7.961 7.809 1 97 44 ALA B O 1
ATOM 1858 N N . MET B 1 45 ? -0.546 -9.82 6.664 1 94.19 45 MET B N 1
ATOM 1859 C CA . MET B 1 45 ? -0.941 -10.57 7.852 1 94.19 45 MET B CA 1
ATOM 1860 C C . MET B 1 45 ? -1.938 -9.781 8.695 1 94.19 45 MET B C 1
ATOM 1862 O O . MET B 1 45 ? -2.002 -9.945 9.914 1 94.19 45 MET B O 1
ATOM 1866 N N . ASN B 1 46 ? -2.643 -8.812 8.031 1 96.94 46 ASN B N 1
ATOM 1867 C CA . ASN B 1 46 ? -3.609 -7.941 8.695 1 96.94 46 ASN B CA 1
ATOM 1868 C C . ASN B 1 46 ? -3.002 -7.258 9.914 1 96.94 46 ASN B C 1
ATOM 1870 O O . ASN B 1 46 ? -3.662 -7.117 10.945 1 96.94 46 ASN B O 1
ATOM 1874 N N . ALA B 1 47 ? -1.715 -6.785 9.781 1 97.69 47 ALA B N 1
ATOM 1875 C CA . ALA B 1 47 ? -0.966 -6.191 10.883 1 97.69 47 ALA B CA 1
ATOM 1876 C C . ALA B 1 47 ? -1.527 -4.82 11.25 1 97.69 47 ALA B C 1
ATOM 1878 O O . ALA B 1 47 ? -1.362 -4.355 12.383 1 97.69 47 ALA B O 1
ATOM 1879 N N . GLN B 1 48 ? -2.152 -4.207 10.273 1 98.56 48 GLN B N 1
ATOM 1880 C CA . GLN B 1 48 ? -2.67 -2.861 10.508 1 98.56 48 GLN B CA 1
ATOM 1881 C C . GLN B 1 48 ? -1.652 -2.006 11.258 1 98.56 48 GLN B C 1
ATOM 1883 O O . GLN B 1 48 ? -1.981 -1.39 12.273 1 98.56 48 GLN B O 1
ATOM 1888 N N . ASP B 1 49 ? -0.384 -2.01 10.664 1 98.56 49 ASP B N 1
ATOM 1889 C CA . ASP B 1 49 ? 0.795 -1.519 11.367 1 98.56 49 ASP B CA 1
ATOM 1890 C C . ASP B 1 49 ? 1.047 -0.045 11.062 1 98.56 49 ASP B C 1
ATOM 1892 O O . ASP B 1 49 ? 2.182 0.353 10.789 1 98.56 49 ASP B O 1
ATOM 1896 N N . TRP B 1 50 ? 0.016 0.776 11.102 1 98.75 50 TRP B N 1
ATOM 1897 C CA . TRP B 1 50 ? 0.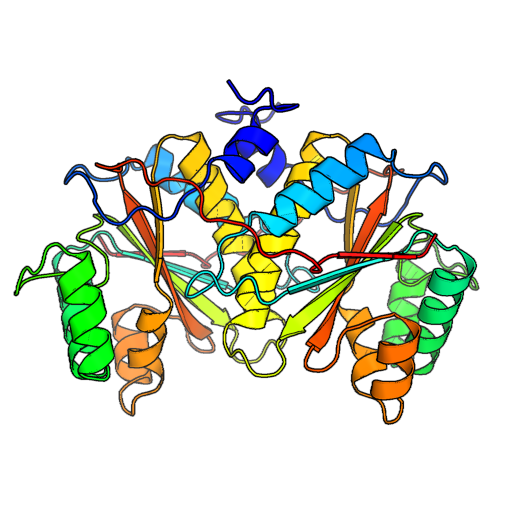08 2.207 10.828 1 98.75 50 TRP B CA 1
ATOM 1898 C C . TRP B 1 50 ? -0.414 3.014 12.031 1 98.75 50 TRP B C 1
ATOM 1900 O O . TRP B 1 50 ? -1.062 2.469 12.922 1 98.75 50 TRP B O 1
ATOM 1910 N N . HIS B 1 51 ? -0.048 4.195 12.094 1 98.69 51 HIS B N 1
ATOM 1911 C CA . HIS B 1 51 ? -0.662 5.219 12.93 1 98.69 51 HIS B CA 1
ATOM 1912 C C . HIS B 1 51 ? -0.792 6.539 12.18 1 98.69 51 HIS B C 1
ATOM 1914 O O . HIS B 1 51 ? 0.161 6.992 11.539 1 98.69 51 HIS B O 1
ATOM 1920 N N . PHE B 1 52 ? -1.971 7.117 12.219 1 98.81 52 PHE B N 1
ATOM 1921 C CA . PHE B 1 52 ? -2.25 8.391 11.57 1 98.81 52 PHE B CA 1
ATOM 1922 C C . PHE B 1 52 ? -2.396 9.508 12.602 1 98.81 52 PHE B C 1
ATOM 1924 O O . PHE B 1 52 ? -3.301 9.469 13.438 1 98.81 52 PHE B O 1
ATOM 1931 N N . THR B 1 53 ? -1.513 10.43 12.594 1 98.62 53 THR B N 1
ATOM 1932 C CA . THR B 1 53 ? -1.677 11.648 13.367 1 98.62 53 THR B CA 1
ATOM 1933 C C . THR B 1 53 ? -2.307 12.75 12.523 1 98.62 53 THR B C 1
ATOM 1935 O O . THR B 1 53 ? -1.652 13.32 11.641 1 98.62 53 THR B O 1
ATOM 1938 N N . VAL B 1 54 ? -3.586 13.055 12.812 1 98.81 54 VAL B N 1
ATOM 1939 C CA . VAL B 1 54 ? -4.344 14.062 12.07 1 98.81 54 VAL B CA 1
ATOM 1940 C C . VAL B 1 54 ? -4.172 15.43 12.734 1 98.81 54 VAL B C 1
ATOM 1942 O O . VAL B 1 54 ? -4.613 15.641 13.867 1 98.81 54 VAL B O 1
ATOM 1945 N N . ILE B 1 55 ? -3.516 16.344 11.992 1 98.56 55 ILE B N 1
ATOM 1946 C CA . ILE B 1 55 ? -3.17 17.641 12.547 1 98.56 55 ILE B CA 1
ATOM 1947 C C . ILE B 1 55 ? -3.971 18.734 11.844 1 98.56 55 ILE B C 1
ATOM 1949 O O . ILE B 1 55 ? -3.801 18.969 10.641 1 98.56 55 ILE B O 1
ATOM 1953 N N . GLN B 1 56 ? -4.863 19.422 12.578 1 98.38 56 GLN B N 1
ATOM 1954 C CA . GLN B 1 56 ? -5.605 20.594 12.109 1 98.38 56 GLN B CA 1
ATOM 1955 C C . GLN B 1 56 ? -5.285 21.812 12.953 1 98.38 56 GLN B C 1
ATOM 1957 O O . GLN B 1 56 ? -5.891 22.875 12.766 1 98.38 56 GLN B O 1
ATOM 1962 N N . ASN B 1 57 ? -4.25 21.656 13.805 1 97.81 57 ASN B N 1
ATOM 1963 C CA . ASN B 1 57 ? -3.697 22.75 14.586 1 97.81 57 ASN B CA 1
ATOM 1964 C C . ASN B 1 57 ? -2.701 23.578 13.773 1 97.81 57 ASN B C 1
ATOM 1966 O O . ASN B 1 57 ? -1.598 23.109 13.484 1 97.81 57 ASN B O 1
ATOM 1970 N N . ALA B 1 58 ? -3.098 24.766 13.438 1 96.94 58 ALA B N 1
ATOM 1971 C CA . ALA B 1 58 ? -2.32 25.625 12.539 1 96.94 58 ALA B CA 1
ATOM 1972 C C . ALA B 1 58 ? -0.93 25.891 13.102 1 96.94 58 ALA B C 1
ATOM 1974 O O . ALA B 1 58 ? 0.053 25.938 12.359 1 96.94 58 ALA B O 1
ATOM 1975 N N . GLU B 1 59 ? -0.837 26.062 14.391 1 97.25 59 GLU B N 1
ATOM 1976 C CA . GLU B 1 59 ? 0.45 26.344 15.016 1 97.25 59 GLU B CA 1
ATOM 1977 C C . GLU B 1 59 ? 1.396 25.141 14.891 1 97.25 59 GLU B C 1
ATOM 1979 O O . GLU B 1 59 ? 2.59 25.328 14.641 1 97.25 59 GLU B O 1
ATOM 1984 N N . LEU B 1 60 ? 0.872 23.938 15.086 1 97.19 60 LEU B N 1
ATOM 1985 C CA . LEU B 1 60 ? 1.692 22.734 14.984 1 97.19 60 LEU B CA 1
ATOM 1986 C C . LEU B 1 60 ? 2.125 22.5 13.539 1 97.19 60 LEU B C 1
ATOM 1988 O O . LEU B 1 60 ? 3.256 22.078 13.289 1 97.19 60 LEU B O 1
ATOM 1992 N N . ILE B 1 61 ? 1.263 22.75 12.578 1 96.94 61 ILE B N 1
ATOM 1993 C CA . ILE B 1 61 ? 1.609 22.625 11.164 1 96.94 61 ILE B CA 1
ATOM 1994 C C . ILE B 1 61 ? 2.727 23.609 10.82 1 96.94 61 ILE B C 1
ATOM 1996 O O . ILE B 1 61 ? 3.686 23.25 10.125 1 96.94 61 ILE B O 1
ATOM 2000 N N . ASP B 1 62 ? 2.611 24.844 11.328 1 96.44 62 ASP B N 1
ATOM 2001 C CA . ASP B 1 62 ? 3.645 25.844 11.102 1 96.44 62 ASP B CA 1
ATOM 2002 C C . ASP B 1 62 ? 4.969 25.422 11.742 1 96.44 62 ASP B C 1
ATOM 2004 O O . ASP B 1 62 ? 6.035 25.641 11.164 1 96.44 62 ASP B O 1
ATOM 2008 N N . TRP B 1 63 ? 4.855 24.859 12.977 1 95.69 63 TRP B N 1
ATOM 2009 C CA . TRP B 1 63 ? 6.043 24.359 13.648 1 95.69 63 TRP B CA 1
ATOM 2010 C C . TRP B 1 63 ? 6.727 23.281 12.805 1 95.69 63 TRP B C 1
ATOM 2012 O O . TRP B 1 63 ? 7.938 23.328 12.586 1 95.69 63 TRP B O 1
ATOM 2022 N N . MET B 1 64 ? 6.004 22.281 12.227 1 95.19 64 MET B N 1
ATOM 2023 C CA . MET B 1 64 ? 6.547 21.234 11.359 1 95.19 64 MET B CA 1
ATOM 2024 C C . MET B 1 64 ? 7.195 21.844 10.117 1 95.19 64 MET B C 1
ATOM 2026 O O . MET B 1 64 ? 8.297 21.453 9.734 1 95.19 64 MET B O 1
ATOM 2030 N N . ASN B 1 65 ? 6.414 22.75 9.539 1 95.44 65 ASN B N 1
ATOM 2031 C CA . ASN B 1 65 ? 6.922 23.438 8.352 1 95.44 65 ASN B CA 1
ATOM 2032 C C . ASN B 1 65 ? 8.297 24.062 8.609 1 95.44 65 ASN B C 1
ATOM 2034 O O . ASN B 1 65 ? 9.219 23.891 7.816 1 95.44 65 ASN B O 1
ATOM 2038 N N . THR B 1 66 ? 8.43 24.734 9.742 1 94.69 66 THR B N 1
ATOM 2039 C CA . THR B 1 66 ? 9.68 25.391 10.109 1 94.69 66 THR B CA 1
ATOM 2040 C C . THR B 1 66 ? 10.797 24.375 10.297 1 94.69 66 THR B C 1
ATOM 2042 O O . THR B 1 66 ? 11.898 24.547 9.773 1 94.69 66 THR B O 1
ATOM 2045 N N . LYS B 1 67 ? 10.539 23.297 11.016 1 93.81 67 LYS B N 1
ATOM 2046 C CA . LYS B 1 67 ? 11.547 22.281 11.289 1 93.81 67 LYS B CA 1
ATOM 2047 C C . LYS B 1 67 ? 11.992 21.578 10 1 93.81 67 LYS B C 1
ATOM 2049 O O . LYS B 1 67 ? 13.172 21.266 9.836 1 93.81 67 LYS B O 1
ATOM 2054 N N . ILE B 1 68 ? 11.07 21.344 9.07 1 92.88 68 ILE B N 1
ATOM 2055 C CA . ILE B 1 68 ? 11.406 20.703 7.801 1 92.88 68 ILE B CA 1
ATOM 2056 C C . ILE B 1 68 ? 12.328 21.609 6.988 1 92.88 68 ILE B C 1
ATOM 2058 O O . ILE B 1 68 ? 13.375 21.188 6.508 1 92.88 68 ILE B O 1
ATOM 2062 N N . LYS B 1 69 ? 11.984 22.906 6.867 1 92.75 69 LYS B N 1
ATOM 2063 C CA . LYS B 1 69 ? 12.766 23.859 6.086 1 92.75 69 LYS B CA 1
ATOM 2064 C C . LYS B 1 69 ? 14.188 23.969 6.629 1 92.75 69 LYS B C 1
ATOM 2066 O O . LYS B 1 69 ? 15.133 24.156 5.867 1 92.75 69 LYS B O 1
ATOM 2071 N N . GLU B 1 70 ? 14.344 23.859 7.934 1 92.06 70 GLU B N 1
ATOM 2072 C CA . GLU B 1 70 ? 15.648 23.969 8.578 1 92.06 70 GLU B CA 1
ATOM 2073 C C . GLU B 1 70 ? 16.531 22.766 8.25 1 92.06 70 GLU B C 1
ATOM 2075 O O . GLU B 1 70 ? 17.75 22.844 8.359 1 92.06 70 GLU B O 1
ATOM 2080 N N . ASN B 1 71 ? 15.93 21.688 7.875 1 88.31 71 ASN B N 1
ATOM 2081 C CA . ASN B 1 71 ? 16.672 20.438 7.707 1 88.31 71 ASN B CA 1
ATOM 2082 C C . ASN B 1 71 ? 16.766 20.031 6.238 1 88.31 71 ASN B C 1
ATOM 2084 O O . ASN B 1 71 ? 17.375 19.016 5.91 1 88.31 71 ASN B O 1
ATOM 2088 N N . LEU B 1 72 ? 16.203 20.734 5.344 1 87.5 72 LEU B N 1
ATOM 2089 C CA . LEU B 1 72 ? 16.25 20.438 3.916 1 87.5 72 LEU B CA 1
ATOM 2090 C C . LEU B 1 72 ? 17.406 21.156 3.25 1 87.5 72 LEU B C 1
ATOM 2092 O O . LEU B 1 72 ? 17.797 22.266 3.666 1 87.5 72 LEU B O 1
ATOM 2096 N N . PRO B 1 73 ? 17.922 20.5 2.16 1 86.25 73 PRO B N 1
ATOM 2097 C CA . PRO B 1 73 ? 18.891 21.219 1.343 1 86.25 73 PRO B CA 1
ATOM 2098 C C . PRO B 1 73 ? 18.297 22.484 0.719 1 86.25 73 PRO B C 1
ATOM 2100 O O . PRO B 1 73 ? 17.125 22.516 0.379 1 86.25 73 PRO B O 1
ATOM 2103 N N . LYS B 1 74 ? 19.188 23.484 0.582 1 89.06 74 LYS B N 1
ATOM 2104 C CA . LYS B 1 74 ? 18.75 24.781 0.073 1 89.06 74 LYS B CA 1
ATOM 2105 C C . LYS B 1 74 ? 18.062 24.641 -1.28 1 89.06 74 LYS B C 1
ATOM 2107 O O . LYS B 1 74 ? 17.078 25.328 -1.556 1 89.06 74 LYS B O 1
ATOM 2112 N N . GLU B 1 75 ? 18.547 23.719 -2.08 1 90.19 75 GLU B N 1
ATOM 2113 C CA . GLU B 1 75 ? 17.984 23.516 -3.408 1 90.19 75 GLU B CA 1
ATOM 2114 C C . GLU B 1 75 ? 16.547 23 -3.318 1 90.19 75 GLU B C 1
ATOM 2116 O O . GLU B 1 75 ? 15.688 23.391 -4.117 1 90.19 75 GLU B O 1
ATOM 2121 N N . SER B 1 76 ? 16.297 22.141 -2.371 1 87.19 76 SER B N 1
ATOM 2122 C CA . SER B 1 76 ? 14.953 21.625 -2.16 1 87.19 76 SER B CA 1
ATOM 2123 C C . SER B 1 76 ? 14 22.703 -1.658 1 87.19 76 SER B C 1
ATOM 2125 O O . SER B 1 76 ? 12.867 22.812 -2.123 1 87.19 76 SER B O 1
ATOM 2127 N N . VAL B 1 77 ? 14.508 23.5 -0.763 1 89.38 77 VAL B N 1
ATOM 2128 C CA . VAL B 1 77 ? 13.711 24.609 -0.23 1 89.38 77 VAL B CA 1
ATOM 2129 C C . VAL B 1 77 ? 13.328 25.562 -1.359 1 89.38 77 VAL B C 1
ATOM 2131 O O . VAL B 1 77 ? 12.18 25.984 -1.457 1 89.38 77 VAL B O 1
ATOM 2134 N N . SER B 1 78 ? 14.273 25.828 -2.254 1 91.69 78 SER B N 1
ATOM 2135 C CA . SER B 1 78 ? 14.023 26.734 -3.369 1 91.69 78 SER B CA 1
ATOM 2136 C C . SER B 1 78 ? 12.953 26.188 -4.301 1 91.69 78 SER B C 1
ATOM 2138 O O . SER B 1 78 ? 12.094 26.922 -4.785 1 91.69 78 SER B O 1
ATOM 2140 N N . ARG B 1 79 ? 13 24.906 -4.512 1 89.5 79 ARG B N 1
ATOM 2141 C CA . ARG B 1 79 ? 12.016 24.25 -5.371 1 89.5 79 ARG B CA 1
ATOM 2142 C C . ARG B 1 79 ? 10.609 24.391 -4.789 1 89.5 79 ARG B C 1
ATOM 2144 O O . ARG B 1 79 ? 9.656 24.688 -5.516 1 89.5 79 ARG B O 1
ATOM 2151 N N . TYR B 1 80 ? 10.492 24.156 -3.531 1 91.12 80 TYR B N 1
ATOM 2152 C CA . TYR B 1 80 ? 9.195 24.297 -2.877 1 91.12 80 TYR B CA 1
ATOM 2153 C C . TYR B 1 80 ? 8.727 25.75 -2.881 1 91.12 80 TYR B C 1
ATOM 2155 O O . TYR B 1 80 ? 7.539 26.016 -3.057 1 91.12 80 TYR B O 1
ATOM 2163 N N . LYS B 1 81 ? 9.648 26.656 -2.646 1 92.75 81 LYS B N 1
ATOM 2164 C CA . LYS B 1 81 ? 9.312 28.062 -2.707 1 92.75 81 LYS B CA 1
ATOM 2165 C C . LYS B 1 81 ? 8.734 28.438 -4.07 1 92.75 81 LYS B C 1
ATOM 2167 O O . LYS B 1 81 ? 7.688 29.078 -4.152 1 92.75 81 LYS B O 1
ATOM 2172 N N . ASP B 1 82 ? 9.383 27.969 -5.129 1 93.94 82 ASP B N 1
ATOM 2173 C CA . ASP B 1 82 ? 8.914 28.234 -6.488 1 93.94 82 ASP B CA 1
ATOM 2174 C C . ASP B 1 82 ? 7.52 27.672 -6.715 1 93.94 82 ASP B C 1
ATOM 2176 O O . ASP B 1 82 ? 6.664 28.328 -7.316 1 93.94 82 ASP B O 1
ATOM 2180 N N . ARG B 1 83 ? 7.23 26.5 -6.117 1 91.19 83 ARG B N 1
ATOM 2181 C CA . ARG B 1 83 ? 5.945 25.844 -6.289 1 91.19 83 ARG B CA 1
ATOM 2182 C C . ARG B 1 83 ? 4.855 26.531 -5.484 1 91.19 83 ARG B C 1
ATOM 2184 O O . ARG B 1 83 ? 3.666 26.297 -5.703 1 91.19 83 ARG B O 1
ATOM 2191 N N . ASN B 1 84 ? 5.273 27.375 -4.605 1 91.75 84 ASN B N 1
ATOM 2192 C CA . ASN B 1 84 ? 4.344 28.156 -3.797 1 91.75 84 ASN B CA 1
ATOM 2193 C C . ASN B 1 84 ? 4.234 29.594 -4.301 1 91.75 84 ASN B C 1
ATOM 2195 O O . ASN B 1 84 ? 3.936 30.5 -3.527 1 91.75 84 ASN B O 1
ATOM 2199 N N . GLY B 1 85 ? 4.543 29.812 -5.516 1 90.75 85 GLY B N 1
ATOM 2200 C CA . GLY B 1 85 ? 4.398 31.125 -6.109 1 90.75 85 GLY B CA 1
ATOM 2201 C C . GLY B 1 85 ? 5.531 32.062 -5.75 1 90.75 85 GLY B C 1
ATOM 2202 O O . GLY B 1 85 ? 5.383 33.281 -5.844 1 90.75 85 GLY B O 1
ATOM 2203 N N . GLY B 1 86 ? 6.617 31.516 -5.168 1 92.38 86 GLY B N 1
ATOM 2204 C CA . GLY B 1 86 ? 7.773 32.344 -4.852 1 92.38 86 GLY B CA 1
ATOM 2205 C C . GLY B 1 86 ? 7.641 33.094 -3.531 1 92.38 86 GLY B C 1
ATOM 2206 O O . GLY B 1 86 ? 8.477 33.938 -3.195 1 92.38 86 GLY B O 1
ATOM 2207 N N . ARG B 1 87 ? 6.621 32.688 -2.734 1 93.38 87 ARG B N 1
ATOM 2208 C CA . ARG B 1 87 ? 6.395 33.344 -1.45 1 93.38 87 ARG B CA 1
ATOM 2209 C C . ARG B 1 87 ? 7.473 32.938 -0.441 1 93.38 87 ARG B C 1
ATOM 2211 O O . ARG B 1 87 ? 7.852 31.781 -0.352 1 93.38 87 ARG B O 1
ATOM 2218 N N . GLU B 1 88 ? 7.949 33.938 0.317 1 91.31 88 GLU B N 1
ATOM 2219 C CA . GLU B 1 88 ? 8.953 33.688 1.341 1 91.31 88 GLU B CA 1
ATOM 2220 C C . GLU B 1 88 ? 8.359 32.906 2.508 1 91.31 88 GLU B C 1
ATOM 2222 O O . GLU B 1 88 ? 9.039 32.062 3.109 1 91.31 88 GLU B O 1
ATOM 2227 N N . ASP B 1 89 ? 7.086 33.188 2.789 1 93.12 89 ASP B N 1
ATOM 2228 C CA . ASP B 1 89 ? 6.418 32.562 3.91 1 93.12 89 ASP B CA 1
ATOM 2229 C C . ASP B 1 89 ? 5.684 31.281 3.455 1 93.12 89 ASP B C 1
ATOM 2231 O O . ASP B 1 89 ? 4.645 30.938 4.016 1 93.12 89 ASP B O 1
ATOM 2235 N N . PHE B 1 90 ? 6.277 30.703 2.4 1 94.06 90 PHE B N 1
ATOM 2236 C CA . PHE B 1 90 ? 5.625 29.531 1.83 1 94.06 90 PHE B CA 1
ATOM 2237 C C . PHE B 1 90 ? 5.602 28.391 2.834 1 94.06 90 PHE B C 1
ATOM 2239 O O . PHE B 1 90 ? 6.363 28.391 3.803 1 94.06 90 PHE B O 1
ATOM 2246 N N . SER B 1 91 ? 4.695 27.484 2.646 1 95.88 91 SER B N 1
ATOM 2247 C CA . SER B 1 91 ? 4.582 26.25 3.416 1 95.88 91 SER B CA 1
ATOM 2248 C C . SER B 1 91 ? 4.91 25.031 2.559 1 95.88 91 SER B C 1
ATOM 2250 O O . SER B 1 91 ? 4.449 24.922 1.42 1 95.88 91 SER B O 1
ATOM 2252 N N . MET B 1 92 ? 5.664 24.156 3.174 1 94.69 92 MET B N 1
ATOM 2253 C CA . MET B 1 92 ? 5.953 22.906 2.494 1 94.69 92 MET B CA 1
ATOM 2254 C C . MET B 1 92 ? 4.68 22.094 2.291 1 94.69 92 MET B C 1
ATOM 2256 O O . MET B 1 92 ? 4.66 21.141 1.494 1 94.69 92 MET B O 1
ATOM 2260 N N . PHE B 1 93 ? 3.631 22.438 3.023 1 97.38 93 PHE B N 1
ATOM 2261 C CA . PHE B 1 93 ? 2.354 21.734 2.949 1 97.38 93 PHE B CA 1
ATOM 2262 C C . PHE B 1 93 ? 1.358 22.516 2.096 1 97.38 93 PHE B C 1
ATOM 2264 O O . PHE B 1 93 ? 0.157 22.234 2.129 1 97.38 93 PHE B O 1
ATOM 2271 N N . TYR B 1 94 ? 1.795 23.578 1.381 1 97.12 94 TYR B N 1
ATOM 2272 C CA . TYR B 1 94 ? 1.025 24.391 0.438 1 97.12 94 TYR B CA 1
ATOM 2273 C C . TYR B 1 94 ? -0.182 25.016 1.119 1 97.12 94 TYR B C 1
ATOM 2275 O O . TYR B 1 94 ? -1.252 25.141 0.517 1 97.12 94 TYR B O 1
ATOM 2283 N N . ASP B 1 95 ? -0.083 25.25 2.479 1 97.25 95 ASP B N 1
ATOM 2284 C CA . ASP B 1 95 ? -1.078 25.938 3.301 1 97.25 95 ASP B CA 1
ATOM 2285 C C . ASP B 1 95 ? -2.355 25.109 3.416 1 97.25 95 ASP B C 1
ATOM 2287 O O . ASP B 1 95 ? -3.447 25.656 3.574 1 97.25 95 ASP B O 1
ATOM 2291 N N . ALA B 1 96 ? -2.217 23.781 3.234 1 98.19 96 ALA B N 1
ATOM 2292 C CA . ALA B 1 96 ? -3.355 22.906 3.465 1 98.19 96 ALA B CA 1
ATOM 2293 C C . ALA B 1 96 ? -3.82 22.969 4.918 1 98.19 96 ALA B C 1
ATOM 2295 O O . ALA B 1 96 ? -2.998 23.031 5.836 1 98.19 96 ALA B O 1
ATOM 2296 N N . PRO B 1 97 ? -5.16 22.969 5.117 1 98.56 97 PRO B N 1
ATOM 2297 C CA . PRO B 1 97 ? -5.672 23.125 6.48 1 98.56 97 PRO B CA 1
ATOM 2298 C C . PRO B 1 97 ? -5.594 21.844 7.301 1 98.56 97 PRO B C 1
ATOM 2300 O O . PRO B 1 97 ? -5.773 21.875 8.516 1 98.56 97 PRO B O 1
ATOM 2303 N N . THR B 1 98 ? -5.355 20.656 6.707 1 98.88 98 THR B N 1
ATOM 2304 C CA . THR B 1 98 ? -5.234 19.375 7.375 1 98.88 98 THR B CA 1
ATOM 2305 C C . THR B 1 98 ? -4 18.625 6.883 1 98.88 98 THR B C 1
ATOM 2307 O O . THR B 1 98 ? -3.801 18.469 5.676 1 98.88 98 THR B O 1
ATOM 2310 N N . VAL B 1 99 ? -3.154 18.25 7.828 1 98.69 99 VAL B N 1
ATOM 2311 C CA . VAL B 1 99 ? -1.979 17.422 7.539 1 98.69 99 VAL B CA 1
ATOM 2312 C C . VAL B 1 99 ? -2.057 16.125 8.32 1 98.69 99 VAL B C 1
ATOM 2314 O O . VAL B 1 99 ? -2.271 16.125 9.531 1 98.69 99 VAL B O 1
ATOM 2317 N N . VAL B 1 100 ? -1.944 15.008 7.668 1 98.88 100 VAL B N 1
ATOM 2318 C CA . VAL B 1 100 ? -1.916 13.703 8.312 1 98.88 100 VAL B CA 1
ATOM 2319 C C . VAL B 1 100 ? -0.505 13.125 8.25 1 98.88 100 VAL B C 1
ATOM 2321 O O . VAL B 1 100 ? 0.011 12.859 7.16 1 98.88 100 VAL B O 1
ATOM 2324 N N . LEU B 1 101 ? 0.123 12.984 9.422 1 98.5 101 LEU B N 1
ATOM 2325 C CA . LEU B 1 101 ? 1.405 12.297 9.508 1 98.5 101 LEU B CA 1
ATOM 2326 C C . LEU B 1 101 ? 1.213 10.781 9.492 1 98.5 101 LEU B C 1
ATOM 2328 O O . LEU B 1 101 ? 0.521 10.234 10.352 1 98.5 101 LEU B O 1
ATOM 2332 N N . ILE B 1 102 ? 1.809 10.141 8.516 1 98.75 102 ILE B N 1
ATOM 2333 C CA . ILE B 1 102 ? 1.73 8.695 8.344 1 98.75 102 ILE B CA 1
ATOM 2334 C C . ILE B 1 102 ? 2.926 8.023 9.016 1 98.75 102 ILE B C 1
ATOM 2336 O O . ILE B 1 102 ? 4.074 8.266 8.633 1 98.75 102 ILE B O 1
ATOM 2340 N N . SER B 1 103 ? 2.637 7.227 10.031 1 98.44 103 SER B N 1
ATOM 2341 C CA . SER B 1 103 ? 3.684 6.492 10.734 1 98.44 103 SER B CA 1
ATOM 2342 C C . SER B 1 103 ? 3.455 4.984 10.648 1 98.44 103 SER B C 1
ATOM 2344 O O . SER B 1 103 ? 2.316 4.531 10.523 1 98.44 103 SER B O 1
ATOM 2346 N N . GLY B 1 104 ? 4.551 4.25 10.602 1 98.06 104 GLY B N 1
ATOM 2347 C CA . GLY B 1 104 ? 4.473 2.801 10.531 1 98.06 104 GLY B CA 1
ATOM 2348 C C . GLY B 1 104 ? 5.332 2.111 11.578 1 98.06 104 GLY B C 1
ATOM 2349 O O . GLY B 1 104 ? 6.273 2.707 12.109 1 98.06 104 GLY B O 1
ATOM 2350 N N . ASP B 1 105 ? 4.93 0.882 11.914 1 98.19 105 ASP B N 1
ATOM 2351 C CA . ASP B 1 105 ? 5.719 0.051 12.812 1 98.19 105 ASP B CA 1
ATOM 2352 C C . ASP B 1 105 ? 7.152 -0.106 12.297 1 98.19 105 ASP B C 1
ATOM 2354 O O . ASP B 1 105 ? 7.367 -0.627 11.203 1 98.19 105 ASP B O 1
ATOM 2358 N N . ALA B 1 106 ? 8.156 0.265 13.148 1 95.44 106 ALA B N 1
ATOM 2359 C CA . ALA B 1 106 ? 9.555 0.34 12.742 1 95.44 106 ALA B CA 1
ATOM 2360 C C . ALA B 1 106 ? 10.133 -1.052 12.492 1 95.44 106 ALA B C 1
ATOM 2362 O O . ALA B 1 106 ? 11.156 -1.195 11.828 1 95.44 106 ALA B O 1
ATOM 2363 N N . LYS B 1 107 ? 9.461 -2.086 12.938 1 97.31 107 LYS B N 1
ATOM 2364 C CA . LYS B 1 107 ? 10.023 -3.432 12.867 1 97.31 107 LYS B CA 1
ATOM 2365 C C . LYS B 1 107 ? 9.383 -4.234 11.734 1 97.31 107 LYS B C 1
ATOM 2367 O O . LYS B 1 107 ? 9.852 -5.332 11.414 1 97.31 107 LYS B O 1
ATOM 2372 N N . ASP B 1 108 ? 8.375 -3.713 11.141 1 97.19 108 ASP B N 1
ATOM 2373 C CA . ASP B 1 108 ? 7.652 -4.461 10.109 1 97.19 108 ASP B CA 1
ATOM 2374 C C . ASP B 1 108 ? 8.211 -4.156 8.719 1 97.19 108 ASP B C 1
ATOM 2376 O O . ASP B 1 108 ? 8.156 -3.016 8.258 1 97.19 108 ASP B O 1
ATOM 2380 N N . ILE B 1 109 ? 8.656 -5.168 8.039 1 93.94 109 ILE B N 1
ATOM 2381 C CA . ILE B 1 109 ? 9.32 -5.008 6.75 1 93.94 109 ILE B CA 1
ATOM 2382 C C . ILE B 1 109 ? 8.305 -4.594 5.691 1 93.94 109 ILE B C 1
ATOM 2384 O O . ILE B 1 109 ? 8.68 -4.125 4.613 1 93.94 109 ILE B O 1
ATOM 2388 N N . TRP B 1 110 ? 6.969 -4.73 5.98 1 97 110 TRP B N 1
ATOM 2389 C CA . TRP B 1 110 ? 5.93 -4.438 5 1 97 110 TRP B CA 1
ATOM 2390 C C . TRP B 1 110 ? 5.305 -3.07 5.258 1 97 110 TRP B C 1
ATOM 2392 O O . TRP B 1 110 ? 4.414 -2.641 4.523 1 97 110 TRP B O 1
ATOM 2402 N N . THR B 1 111 ? 5.777 -2.334 6.258 1 98 111 THR B N 1
ATOM 2403 C CA . THR B 1 111 ? 5.086 -1.157 6.77 1 98 111 THR B CA 1
ATOM 2404 C C . THR B 1 111 ? 4.973 -0.085 5.688 1 98 111 THR B C 1
ATOM 2406 O O . THR B 1 111 ? 3.957 0.611 5.602 1 98 111 THR B O 1
ATOM 2409 N N . GLU B 1 112 ? 6.004 0.11 4.805 1 97.75 112 GLU B N 1
ATOM 2410 C CA . GLU B 1 112 ? 5.953 1.142 3.775 1 97.75 112 GLU B CA 1
ATOM 2411 C C . GLU B 1 112 ? 4.883 0.827 2.732 1 97.75 112 GLU B C 1
ATOM 2413 O O . GLU B 1 112 ? 4.133 1.713 2.318 1 97.75 112 GLU B O 1
ATOM 2418 N N .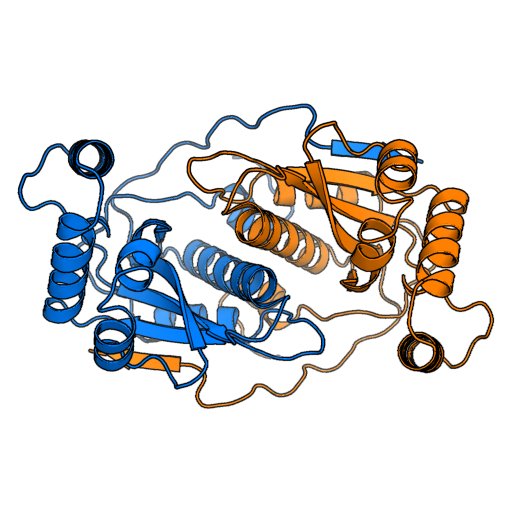 SER B 1 113 ? 4.773 -0.45 2.334 1 98.38 113 SER B N 1
ATOM 2419 C CA . SER B 1 113 ? 3.727 -0.863 1.404 1 98.38 113 SER B CA 1
ATOM 2420 C C . SER B 1 113 ? 2.346 -0.767 2.047 1 98.38 113 SER B C 1
ATOM 2422 O O . SER B 1 113 ? 1.418 -0.214 1.454 1 98.38 113 SER B O 1
ATOM 2424 N N . ASN B 1 114 ? 2.242 -1.277 3.303 1 98.81 114 ASN B N 1
ATOM 2425 C CA . ASN B 1 114 ? 0.98 -1.213 4.031 1 98.81 114 ASN B CA 1
ATOM 2426 C C . ASN B 1 114 ? 0.469 0.221 4.141 1 98.81 114 ASN B C 1
ATOM 2428 O O . ASN B 1 114 ? -0.701 0.49 3.869 1 98.81 114 ASN B O 1
ATOM 2432 N N . CYS B 1 115 ? 1.369 1.131 4.52 1 98.88 115 CYS B N 1
ATOM 2433 C CA . CYS B 1 115 ? 1.01 2.541 4.625 1 98.88 115 CYS B CA 1
ATOM 2434 C C . CYS B 1 115 ? 0.686 3.127 3.258 1 98.88 115 CYS B C 1
ATOM 2436 O O . CYS B 1 115 ? -0.171 4.004 3.141 1 98.88 115 CYS B O 1
ATOM 2438 N N . GLY B 1 116 ? 1.394 2.666 2.209 1 98.88 116 GLY B N 1
ATOM 2439 C CA . GLY B 1 116 ? 1.08 3.094 0.854 1 98.88 116 GLY B CA 1
ATOM 2440 C C . GLY B 1 116 ? -0.348 2.785 0.446 1 98.88 116 GLY B C 1
ATOM 2441 O O . GLY B 1 116 ? -1.033 3.637 -0.124 1 98.88 116 GLY B O 1
ATOM 2442 N N . TYR B 1 117 ? -0.811 1.567 0.757 1 98.94 117 TYR B N 1
ATOM 2443 C CA . TYR B 1 117 ? -2.195 1.201 0.483 1 98.94 117 TYR B CA 1
ATOM 2444 C C . TYR B 1 117 ? -3.16 2.129 1.212 1 98.94 117 TYR B C 1
ATOM 2446 O O . TYR B 1 117 ? -4.137 2.605 0.626 1 98.94 117 TYR B O 1
ATOM 2454 N N . ALA B 1 118 ? -2.893 2.377 2.467 1 98.94 118 ALA B N 1
ATOM 2455 C CA . ALA B 1 118 ? -3.756 3.193 3.316 1 98.94 118 ALA B CA 1
ATOM 2456 C C . ALA B 1 118 ? -3.83 4.629 2.803 1 98.94 118 ALA B C 1
ATOM 2458 O O . ALA B 1 118 ? -4.91 5.223 2.756 1 98.94 118 ALA B O 1
ATOM 2459 N N . VAL B 1 119 ? -2.701 5.148 2.424 1 98.94 119 VAL B N 1
ATOM 2460 C CA . VAL B 1 119 ? -2.621 6.523 1.938 1 98.94 119 VAL B CA 1
ATOM 2461 C C . VAL B 1 119 ? -3.42 6.66 0.644 1 98.94 119 VAL B C 1
ATOM 2463 O O . VAL B 1 119 ? -4.168 7.625 0.467 1 98.94 119 VAL B O 1
ATOM 2466 N N . GLN B 1 120 ? -3.279 5.641 -0.259 1 98.94 120 GLN B N 1
ATOM 2467 C CA . GLN B 1 120 ? -3.996 5.762 -1.524 1 98.94 120 GLN B CA 1
ATOM 2468 C C . GLN B 1 120 ? -5.5 5.59 -1.324 1 98.94 120 GLN B C 1
ATOM 2470 O O . GLN B 1 120 ? -6.301 6.23 -2.01 1 98.94 120 GLN B O 1
ATOM 2475 N N . ASN B 1 121 ? -5.945 4.785 -0.336 1 98.94 121 ASN B N 1
ATOM 2476 C CA . ASN B 1 121 ? -7.344 4.777 0.074 1 98.94 121 ASN B CA 1
ATOM 2477 C C . ASN B 1 121 ? -7.816 6.172 0.474 1 98.94 121 ASN B C 1
ATOM 2479 O O . ASN B 1 121 ? -8.875 6.625 0.026 1 98.94 121 ASN B O 1
ATOM 2483 N N . MET B 1 122 ? -7.059 6.832 1.308 1 99 122 MET B N 1
ATOM 2484 C CA . MET B 1 122 ? -7.43 8.156 1.804 1 99 122 MET B CA 1
ATOM 2485 C C . MET B 1 122 ? -7.512 9.164 0.661 1 99 122 MET B C 1
ATOM 2487 O O . MET B 1 122 ? -8.461 9.945 0.583 1 99 122 MET B O 1
ATOM 2491 N N . CYS B 1 123 ? -6.512 9.133 -0.237 1 99 123 CYS B N 1
ATOM 2492 C CA . CYS B 1 123 ? -6.469 10.086 -1.341 1 99 123 CYS B CA 1
ATOM 2493 C C . CYS B 1 123 ? -7.652 9.883 -2.281 1 99 123 CYS B C 1
ATOM 2495 O O . CYS B 1 123 ? -8.258 10.844 -2.746 1 99 123 CYS B O 1
ATOM 2497 N N . LEU B 1 124 ? -8.023 8.633 -2.553 1 98.94 124 LEU B N 1
ATOM 2498 C CA . LEU B 1 124 ? -9.125 8.344 -3.459 1 98.94 124 LEU B CA 1
ATOM 2499 C C . LEU B 1 124 ? -10.469 8.672 -2.803 1 98.94 124 LEU B C 1
ATOM 2501 O O . LEU B 1 124 ? -11.383 9.156 -3.467 1 98.94 124 LEU B O 1
ATOM 2505 N N . ALA B 1 125 ? -10.578 8.367 -1.52 1 98.94 125 ALA B N 1
ATOM 2506 C CA . ALA B 1 125 ? -11.773 8.789 -0.79 1 98.94 125 ALA B CA 1
ATOM 2507 C C . ALA B 1 125 ? -11.938 10.305 -0.843 1 98.94 125 ALA B C 1
ATOM 2509 O O . ALA B 1 125 ? -13.023 10.805 -1.142 1 98.94 125 ALA B O 1
ATOM 2510 N N . ALA B 1 126 ? -10.867 11.039 -0.588 1 98.94 126 ALA B N 1
ATOM 2511 C CA . ALA B 1 126 ? -10.875 12.5 -0.637 1 98.94 126 ALA B CA 1
ATOM 2512 C C . ALA B 1 126 ? -11.312 13 -2.014 1 98.94 126 ALA B C 1
ATOM 2514 O O . ALA B 1 126 ? -12.227 13.82 -2.123 1 98.94 126 ALA B O 1
ATOM 2515 N N . GLN B 1 127 ? -10.703 12.43 -3.043 1 98.81 127 GLN B N 1
ATOM 2516 C CA . GLN B 1 127 ? -11.031 12.789 -4.418 1 98.81 127 GLN B CA 1
ATOM 2517 C C . GLN B 1 127 ? -12.516 12.594 -4.695 1 98.81 127 GLN B C 1
ATOM 2519 O O . GLN B 1 127 ? -13.164 13.461 -5.289 1 98.81 127 GLN B O 1
ATOM 2524 N N . SER B 1 128 ? -13.055 11.562 -4.23 1 98.81 128 SER B N 1
ATOM 2525 C CA . SER B 1 128 ? -14.445 11.227 -4.5 1 98.81 128 SER B CA 1
ATOM 2526 C C . SER B 1 128 ? -15.398 12.148 -3.752 1 98.81 128 SER B C 1
ATOM 2528 O O . SER B 1 128 ? -16.578 12.234 -4.086 1 98.81 128 SER B O 1
ATOM 2530 N N . LEU B 1 129 ? -14.938 12.789 -2.713 1 98.75 129 LEU B N 1
ATOM 2531 C CA . LEU B 1 129 ? -15.742 13.672 -1.877 1 98.75 129 LEU B CA 1
ATOM 2532 C C . LEU B 1 129 ? -15.523 15.133 -2.268 1 98.75 129 LEU B C 1
ATOM 2534 O O . LEU B 1 129 ? -16.094 16.031 -1.647 1 98.75 129 LEU B O 1
ATOM 2538 N N . GLY B 1 130 ? -14.656 15.367 -3.289 1 98.44 130 GLY B N 1
ATOM 2539 C CA . GLY B 1 130 ? -14.359 16.734 -3.699 1 98.44 130 GLY B CA 1
ATOM 2540 C C . GLY B 1 130 ? -13.289 17.391 -2.85 1 98.44 130 GLY B C 1
ATOM 2541 O O . GLY B 1 130 ? -13.148 18.609 -2.861 1 98.44 130 GLY B O 1
ATOM 2542 N N . VAL B 1 131 ? -12.586 16.609 -2.029 1 98.88 131 VAL B N 1
ATOM 2543 C CA . VAL B 1 131 ? -11.453 17.062 -1.233 1 98.88 131 VAL B CA 1
ATOM 2544 C C . VAL B 1 131 ? -10.148 16.75 -1.962 1 98.88 131 VAL B C 1
ATOM 2546 O O . VAL B 1 131 ? -9.969 15.625 -2.459 1 98.88 131 VAL B O 1
ATOM 2549 N N . SER B 1 132 ? -9.266 17.719 -2.105 1 98.88 132 SER B N 1
ATOM 2550 C CA . SER B 1 132 ? -7.984 17.547 -2.779 1 98.88 132 SER B CA 1
ATOM 2551 C C . SER B 1 132 ? -6.91 17.078 -1.807 1 98.88 132 SER B C 1
ATOM 2553 O O . SER B 1 132 ? -7.094 17.141 -0.589 1 98.88 132 SER B O 1
ATOM 2555 N N . SER B 1 133 ? -5.801 16.531 -2.404 1 98.88 133 SER B N 1
ATOM 2556 C CA . SER B 1 133 ? -4.723 16.016 -1.572 1 98.88 133 SER B CA 1
ATOM 2557 C C . SER B 1 133 ? -3.373 16.141 -2.271 1 98.88 133 SER B C 1
ATOM 2559 O O . SER B 1 133 ? -3.314 16.344 -3.484 1 98.88 133 SER B O 1
ATOM 2561 N N . ILE B 1 134 ? -2.346 16.078 -1.456 1 98.69 134 ILE B N 1
ATOM 2562 C CA . ILE B 1 134 ? -0.985 15.891 -1.949 1 98.69 134 ILE B CA 1
ATOM 2563 C C . ILE B 1 134 ? -0.161 15.125 -0.913 1 98.69 134 ILE B C 1
ATOM 2565 O O . ILE B 1 134 ? -0.332 15.328 0.293 1 98.69 134 ILE B O 1
ATOM 2569 N N . ILE B 1 135 ? 0.735 14.203 -1.417 1 98.75 135 ILE B N 1
ATOM 2570 C CA . ILE B 1 135 ? 1.669 13.445 -0.592 1 98.75 135 ILE B CA 1
ATOM 2571 C C . ILE B 1 135 ? 2.994 14.195 -0.49 1 98.75 135 ILE B C 1
ATOM 2573 O O . ILE B 1 135 ? 3.582 14.578 -1.507 1 98.75 135 ILE B O 1
ATOM 2577 N N . ILE B 1 136 ? 3.42 14.477 0.801 1 97.31 136 ILE B N 1
ATOM 2578 C CA . ILE B 1 136 ? 4.625 15.258 1.062 1 97.31 136 ILE B CA 1
ATOM 2579 C C . ILE B 1 136 ? 5.707 14.352 1.648 1 97.31 136 ILE B C 1
ATOM 2581 O O . ILE B 1 136 ? 5.777 14.172 2.865 1 97.31 136 ILE B O 1
ATOM 2585 N N . GLY B 1 137 ? 6.574 13.773 0.774 1 94.62 137 GLY B N 1
ATOM 2586 C CA . GLY B 1 137 ? 7.668 12.906 1.183 1 94.62 137 GLY B CA 1
ATOM 2587 C C . GLY B 1 137 ? 8.688 13.602 2.061 1 94.62 137 GLY B C 1
ATOM 2588 O O . GLY B 1 137 ? 9.219 13 2.996 1 94.62 137 GLY B O 1
ATOM 2589 N N . MET B 1 138 ? 8.945 14.883 1.919 1 89.88 138 MET B N 1
ATOM 2590 C CA . MET B 1 138 ? 10.023 15.617 2.574 1 89.88 138 MET B CA 1
ATOM 2591 C C . MET B 1 138 ? 9.727 15.812 4.059 1 89.88 138 MET B C 1
ATOM 2593 O O . MET B 1 138 ? 10.617 16.172 4.832 1 89.88 138 MET B O 1
ATOM 2597 N N . ALA B 1 139 ? 8.5 15.508 4.418 1 90.12 139 ALA B N 1
ATOM 2598 C CA . ALA B 1 139 ? 8.164 15.531 5.84 1 90.12 139 ALA B CA 1
ATOM 2599 C C . ALA B 1 139 ? 8.992 14.5 6.613 1 90.12 139 ALA B C 1
ATOM 2601 O O . ALA B 1 139 ? 9.188 14.641 7.82 1 90.12 139 ALA B O 1
ATOM 2602 N N . ARG B 1 140 ? 9.445 13.523 5.992 1 88.81 140 ARG B N 1
ATOM 2603 C CA . ARG B 1 140 ? 10.227 12.453 6.598 1 88.81 140 ARG B CA 1
ATOM 2604 C C . ARG B 1 140 ? 11.57 12.969 7.109 1 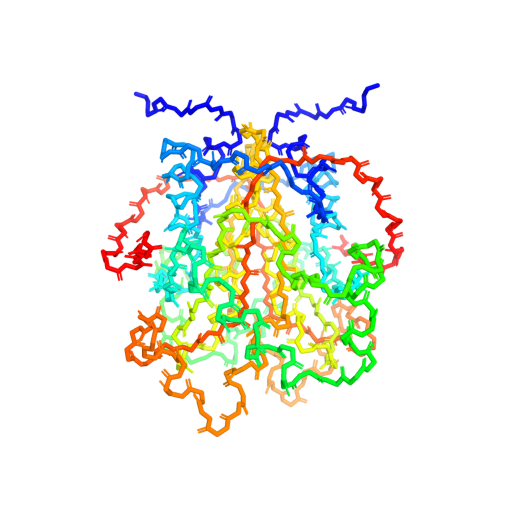88.81 140 ARG B C 1
ATOM 2606 O O . ARG B 1 140 ? 12.172 12.375 8 1 88.81 140 ARG B O 1
ATOM 2613 N N . LEU B 1 141 ? 12.055 14.008 6.539 1 85.81 141 LEU B N 1
ATOM 2614 C CA . LEU B 1 141 ? 13.438 14.422 6.734 1 85.81 141 LEU B CA 1
ATOM 2615 C C . LEU B 1 141 ? 13.688 14.844 8.18 1 85.81 141 LEU B C 1
ATOM 2617 O O . LEU B 1 141 ? 14.773 14.633 8.711 1 85.81 141 LEU B O 1
ATOM 2621 N N . ILE B 1 142 ? 12.664 15.406 8.828 1 86.69 142 ILE B N 1
ATOM 2622 C CA . ILE B 1 142 ? 12.891 15.859 10.195 1 86.69 142 ILE B CA 1
ATOM 2623 C C . ILE B 1 142 ? 13.031 14.648 11.117 1 86.69 142 ILE B C 1
ATOM 2625 O O . ILE B 1 142 ? 13.539 14.766 12.234 1 86.69 142 ILE B O 1
ATOM 2629 N N . PHE B 1 143 ? 12.695 13.461 10.633 1 89.62 143 PHE B N 1
ATOM 2630 C CA . PHE B 1 143 ? 12.742 12.258 11.461 1 89.62 143 PHE B CA 1
ATOM 2631 C C . PHE B 1 143 ? 14 11.453 11.172 1 89.62 143 PHE B C 1
ATOM 2633 O O . PHE B 1 143 ? 14.125 10.305 11.609 1 89.62 143 PHE B O 1
ATOM 2640 N N . THR B 1 144 ? 14.875 11.984 10.398 1 85.31 144 THR B N 1
ATOM 2641 C CA . THR B 1 144 ? 16.188 11.375 10.172 1 85.31 144 THR B CA 1
ATOM 2642 C C . THR B 1 144 ? 17.281 12.18 10.875 1 85.31 144 THR B C 1
ATOM 2644 O O . THR B 1 144 ? 18.469 11.883 10.734 1 85.31 144 THR B O 1
ATOM 2647 N N . THR B 1 145 ? 16.891 13.211 11.641 1 88.94 145 THR B N 1
ATOM 2648 C CA . THR B 1 145 ? 17.828 14.055 12.375 1 88.94 145 THR B CA 1
ATOM 2649 C C . THR B 1 145 ? 18.078 13.5 13.773 1 88.94 145 THR B C 1
ATOM 2651 O O . THR B 1 145 ? 17.438 12.539 14.188 1 88.94 145 THR B O 1
ATOM 2654 N N . SER B 1 146 ? 19.016 14.094 14.477 1 90.19 146 SER B N 1
ATOM 2655 C CA . SER B 1 146 ? 19.312 13.719 15.859 1 90.19 146 SER B CA 1
ATOM 2656 C C . SER B 1 146 ? 18.125 14.031 16.781 1 90.19 146 SER B C 1
ATOM 2658 O O . SER B 1 146 ? 18.062 13.531 17.906 1 90.19 146 SER B O 1
ATOM 2660 N N . LYS B 1 147 ? 17.1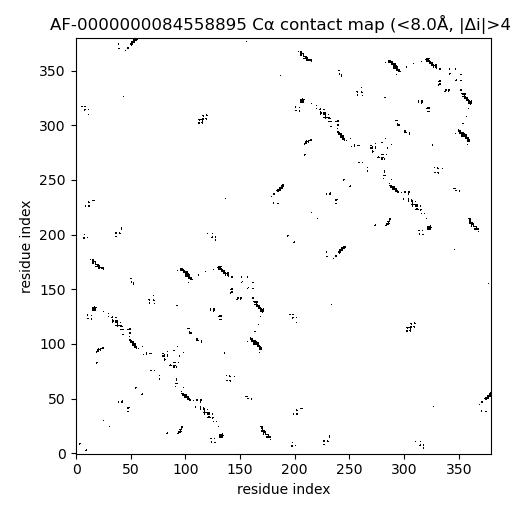25 14.781 16.297 1 91.31 147 LYS B N 1
ATOM 2661 C CA . LYS B 1 147 ? 15.984 15.188 17.109 1 91.31 147 LYS B CA 1
ATOM 2662 C C . LYS B 1 147 ? 14.734 14.398 16.719 1 91.31 147 LYS B C 1
ATOM 2664 O O . LYS B 1 147 ? 13.617 14.781 17.078 1 91.31 147 LYS B O 1
ATOM 2669 N N . ALA B 1 148 ? 14.938 13.336 16.031 1 90.31 148 ALA B N 1
ATOM 2670 C CA . ALA B 1 148 ? 13.828 12.539 15.5 1 90.31 148 ALA B CA 1
ATOM 2671 C C . ALA B 1 148 ? 12.875 12.117 16.609 1 90.31 148 ALA B C 1
ATOM 2673 O O . ALA B 1 148 ? 11.656 12.297 16.484 1 90.31 148 ALA B O 1
ATOM 2674 N N . ASP B 1 149 ? 13.375 11.68 17.703 1 90.94 149 ASP B N 1
ATOM 2675 C CA . ASP B 1 149 ? 12.555 11.172 18.797 1 90.94 149 ASP B CA 1
ATOM 2676 C C . ASP B 1 149 ? 11.75 12.297 19.438 1 90.94 149 ASP B C 1
ATOM 2678 O O . ASP B 1 149 ? 10.578 12.117 19.781 1 90.94 149 ASP B O 1
ATOM 2682 N N . GLU B 1 150 ? 12.383 13.398 19.625 1 91.62 150 GLU B N 1
ATOM 2683 C CA . GLU B 1 150 ? 11.711 14.562 20.188 1 91.62 150 GLU B CA 1
ATOM 2684 C C . GLU B 1 150 ? 10.555 15.016 19.312 1 91.62 150 GLU B C 1
ATOM 2686 O O . GLU B 1 150 ? 9.453 15.281 19.812 1 91.62 150 GLU B O 1
ATOM 2691 N N . TYR B 1 151 ? 10.773 15.047 18 1 92.94 151 TYR B N 1
ATOM 2692 C CA . TYR B 1 151 ? 9.742 15.477 17.062 1 92.94 151 TYR B CA 1
ATOM 2693 C C . TYR B 1 151 ? 8.586 14.492 17.031 1 92.94 151 TYR B C 1
ATOM 2695 O O . TYR B 1 151 ? 7.422 14.891 17 1 92.94 151 TYR B O 1
ATOM 2703 N N . ALA B 1 152 ? 8.961 13.211 17.078 1 92.25 152 ALA B N 1
ATOM 2704 C CA . ALA B 1 152 ? 7.938 12.172 17.078 1 92.25 152 ALA B CA 1
ATOM 2705 C C . ALA B 1 152 ? 7.047 12.273 18.312 1 92.25 152 ALA B C 1
ATOM 2707 O O . ALA B 1 152 ? 5.824 12.148 18.219 1 92.25 152 ALA B O 1
ATOM 2708 N N . LYS B 1 153 ? 7.605 12.578 19.406 1 91.31 153 LYS B N 1
ATOM 2709 C CA . LYS B 1 153 ? 6.855 12.734 20.656 1 91.31 153 LYS B CA 1
ATOM 2710 C C . LYS B 1 153 ? 5.945 13.961 20.609 1 91.31 153 LYS B C 1
ATOM 2712 O O . LYS B 1 153 ? 4.785 13.898 21.016 1 91.31 153 LYS B O 1
ATOM 2717 N N . GLU B 1 154 ? 6.461 15.016 20.078 1 92.31 154 GLU B N 1
ATOM 2718 C CA . GLU B 1 154 ? 5.688 16.234 19.938 1 92.31 154 GLU B CA 1
ATOM 2719 C C . GLU B 1 154 ? 4.465 16.031 19.047 1 92.31 154 GLU B C 1
ATOM 2721 O O . GLU B 1 154 ? 3.414 16.625 19.266 1 92.31 154 GLU B O 1
ATOM 2726 N N . LEU B 1 155 ? 4.637 15.102 18.125 1 94.56 155 LEU B N 1
ATOM 2727 C CA . LEU B 1 155 ? 3.582 14.875 17.141 1 94.56 155 LEU B CA 1
ATOM 2728 C C . LEU B 1 155 ? 2.703 13.695 17.547 1 94.56 155 LEU B C 1
ATOM 2730 O O . LEU B 1 155 ? 1.826 13.281 16.797 1 94.56 155 LEU B O 1
ATOM 2734 N N . GLY B 1 156 ? 2.973 13.117 18.688 1 91.81 156 GLY B N 1
ATOM 2735 C CA . GLY B 1 156 ? 2.123 12.07 19.234 1 91.81 156 GLY B CA 1
ATOM 2736 C C . GLY B 1 156 ? 2.305 10.734 18.547 1 91.81 156 GLY B C 1
ATOM 2737 O O . GLY B 1 156 ? 1.382 9.914 18.516 1 91.81 156 GLY B O 1
ATOM 2738 N N . VAL B 1 157 ? 3.43 10.477 17.984 1 96.12 157 VAL B N 1
ATOM 2739 C CA . VAL B 1 157 ? 3.717 9.188 17.375 1 96.12 157 VAL B CA 1
ATOM 2740 C C . VAL B 1 157 ? 3.957 8.141 18.453 1 96.12 157 VAL B C 1
ATOM 2742 O O . VAL B 1 157 ? 4.77 8.344 19.359 1 96.12 157 VAL B O 1
ATOM 2745 N N . PRO B 1 158 ? 3.254 7.039 18.406 1 96.31 158 PRO B N 1
ATOM 2746 C CA . PRO B 1 158 ? 3.418 6.023 19.438 1 96.31 158 PRO B CA 1
ATOM 2747 C C . PRO B 1 158 ? 4.809 5.391 19.438 1 96.31 158 PRO B C 1
ATOM 2749 O O . PRO B 1 158 ? 5.477 5.375 18.391 1 96.31 158 PRO B O 1
ATOM 2752 N N . ASP B 1 159 ? 5.242 4.809 20.625 1 94.81 159 ASP B N 1
ATOM 2753 C CA . ASP B 1 159 ? 6.5 4.074 20.734 1 94.81 159 ASP B CA 1
ATOM 2754 C C . ASP B 1 159 ? 6.535 2.91 19.75 1 94.81 159 ASP B C 1
ATOM 2756 O O . ASP B 1 159 ? 5.547 2.195 19.578 1 94.81 159 ASP B O 1
ATOM 2760 N N . GLY B 1 160 ? 7.652 2.822 19.031 1 95.88 160 GLY B N 1
ATOM 2761 C CA . GLY B 1 160 ? 7.816 1.71 18.109 1 95.88 160 GLY B CA 1
ATOM 2762 C C . GLY B 1 160 ? 7.418 2.051 16.688 1 95.88 160 GLY B C 1
ATOM 2763 O O . GLY B 1 160 ? 7.691 1.283 15.758 1 95.88 160 GLY B O 1
ATOM 2764 N N . TYR B 1 161 ? 6.777 3.172 16.531 1 96.88 161 TYR B N 1
ATOM 2765 C CA . TYR B 1 161 ? 6.422 3.641 15.203 1 96.88 161 TYR B CA 1
ATOM 2766 C C . TYR B 1 161 ? 7.395 4.711 14.719 1 96.88 161 TYR B C 1
ATOM 2768 O O . TYR B 1 161 ? 7.988 5.426 15.531 1 96.88 161 TYR B O 1
ATOM 2776 N N . ARG B 1 162 ? 7.566 4.785 13.438 1 94.75 162 ARG B N 1
ATOM 2777 C CA . ARG B 1 162 ? 8.367 5.84 12.828 1 94.75 162 ARG B CA 1
ATOM 2778 C C . ARG B 1 162 ? 7.582 6.574 11.75 1 94.75 162 ARG B C 1
ATOM 2780 O O . ARG B 1 162 ? 6.852 5.953 10.969 1 94.75 162 ARG B O 1
ATOM 2787 N N . PRO B 1 163 ? 7.699 7.898 11.711 1 96.56 163 PRO B N 1
ATOM 2788 C CA . PRO B 1 163 ? 7.055 8.648 10.625 1 96.56 163 PRO B CA 1
ATOM 2789 C C . PRO B 1 163 ? 7.668 8.352 9.258 1 96.56 163 PRO B C 1
ATOM 2791 O O . PRO B 1 163 ? 8.891 8.234 9.141 1 96.56 163 PRO B O 1
ATOM 2794 N N . LEU B 1 164 ? 6.863 8.188 8.312 1 96.56 164 LEU B N 1
ATOM 2795 C CA . LEU B 1 164 ? 7.297 7.918 6.941 1 96.56 164 LEU B CA 1
ATOM 2796 C C . LEU B 1 164 ? 7.207 9.18 6.086 1 96.56 164 LEU B C 1
ATOM 2798 O O . LEU B 1 164 ? 8.18 9.547 5.422 1 96.56 164 LEU B O 1
ATOM 2802 N N . TYR B 1 165 ? 6.078 9.844 6.016 1 97.06 165 TYR B N 1
ATOM 2803 C CA . TYR B 1 165 ? 5.777 11.062 5.27 1 97.06 165 TYR B CA 1
ATOM 2804 C C . TYR B 1 165 ? 4.414 11.625 5.668 1 97.06 165 TYR B C 1
ATOM 2806 O O . TYR B 1 165 ? 3.828 11.195 6.664 1 97.06 165 TYR B O 1
ATOM 2814 N N . ALA B 1 166 ? 3.947 12.703 5.016 1 98.31 166 ALA B N 1
ATOM 2815 C CA . ALA B 1 166 ? 2.674 13.328 5.348 1 98.31 166 ALA B CA 1
ATOM 2816 C C . ALA B 1 166 ? 1.779 13.445 4.117 1 98.31 166 ALA B C 1
ATOM 2818 O O . ALA B 1 166 ? 2.26 13.359 2.984 1 98.31 166 ALA B O 1
ATOM 2819 N N . VAL B 1 167 ? 0.482 13.477 4.391 1 98.88 167 VAL B N 1
ATOM 2820 C CA . VAL B 1 167 ? -0.516 13.758 3.363 1 98.88 167 VAL B CA 1
ATOM 2821 C C . VAL B 1 167 ? -1.348 14.969 3.766 1 98.88 167 VAL B C 1
ATOM 2823 O O . VAL B 1 167 ? -1.805 15.07 4.906 1 98.88 167 VAL B O 1
ATOM 2826 N N . CYS B 1 168 ? -1.509 15.914 2.799 1 98.88 168 CYS B N 1
ATOM 2827 C CA . CYS B 1 168 ? -2.322 17.109 3.033 1 98.88 168 CYS B CA 1
ATOM 2828 C C . CYS B 1 168 ? -3.713 16.938 2.43 1 98.88 168 CYS B C 1
ATOM 2830 O O . CYS B 1 168 ? -3.863 16.344 1.359 1 98.88 168 CYS B O 1
ATOM 2832 N N . PHE B 1 169 ? -4.699 17.438 3.125 1 98.94 169 PHE B N 1
ATOM 2833 C CA . PHE B 1 169 ? -6.07 17.453 2.631 1 98.94 169 PHE B CA 1
ATOM 2834 C C . PHE B 1 169 ? -6.676 18.844 2.758 1 98.94 169 PHE B C 1
ATOM 2836 O O . PHE B 1 169 ? -6.441 19.531 3.75 1 98.94 169 PHE B O 1
ATOM 2843 N N . GLY B 1 170 ? -7.434 19.266 1.806 1 98.88 170 GLY B N 1
ATOM 2844 C CA . GLY B 1 170 ? -8.148 20.531 1.733 1 98.88 170 GLY B CA 1
ATOM 2845 C C . GLY B 1 170 ? -8.891 20.719 0.427 1 98.88 170 GLY B C 1
ATOM 2846 O O . GLY B 1 170 ? -8.781 19.891 -0.485 1 98.88 170 GLY B O 1
ATOM 2847 N N . TYR B 1 171 ? -9.672 21.781 0.372 1 98.81 171 TYR B N 1
ATOM 2848 C CA . TYR B 1 171 ? -10.352 22.094 -0.878 1 98.81 171 TYR B CA 1
ATOM 2849 C C . TYR B 1 171 ? -9.414 22.812 -1.84 1 98.81 171 TYR B C 1
ATOM 2851 O O . TYR B 1 171 ? -8.867 23.875 -1.511 1 98.81 171 TYR B O 1
ATOM 2859 N N . GLY B 1 172 ? -9.242 22.188 -3.033 1 98.19 172 GLY B N 1
ATOM 2860 C CA . GLY B 1 172 ? -8.289 22.688 -4.008 1 98.19 172 GLY B CA 1
ATOM 2861 C C . GLY B 1 172 ? -8.703 24.016 -4.621 1 98.19 172 GLY B C 1
ATOM 2862 O O . GLY B 1 172 ? -9.891 24.25 -4.867 1 98.19 172 GLY B O 1
ATOM 2863 N N . ASP B 1 173 ? -7.742 24.812 -4.902 1 97.12 173 ASP B N 1
ATOM 2864 C CA . ASP B 1 173 ? -7.953 26.078 -5.594 1 97.12 173 ASP B CA 1
ATOM 2865 C C . ASP B 1 173 ? -7.219 26.109 -6.934 1 97.12 173 ASP B C 1
ATOM 2867 O O . ASP B 1 173 ? -6.645 27.125 -7.316 1 97.12 173 ASP B O 1
ATOM 2871 N N . MET B 1 174 ? -7 24.922 -7.484 1 94.5 174 MET B N 1
ATOM 2872 C CA . MET B 1 174 ? -6.41 24.703 -8.805 1 94.5 174 MET B CA 1
ATOM 2873 C C . MET B 1 174 ? -6.824 23.344 -9.367 1 94.5 174 MET B C 1
ATOM 2875 O O . MET B 1 174 ? -7.371 22.516 -8.648 1 94.5 174 MET B O 1
ATOM 2879 N N . ARG B 1 175 ? -6.605 23.125 -10.633 1 91.75 175 ARG B N 1
ATOM 2880 C CA . ARG B 1 175 ? -6.848 21.859 -11.32 1 91.75 175 ARG B CA 1
ATOM 2881 C C . ARG B 1 175 ? -5.656 21.469 -12.188 1 91.75 175 ARG B C 1
ATOM 2883 O O . ARG B 1 175 ? -5.598 21.812 -13.367 1 91.75 175 ARG B O 1
ATOM 2890 N N . PRO B 1 176 ? -4.781 20.812 -11.523 1 95.75 176 PRO B N 1
ATOM 2891 C CA . PRO B 1 176 ? -3.607 20.422 -12.305 1 95.75 176 PRO B CA 1
ATOM 2892 C C . PRO B 1 176 ? -3.949 19.469 -13.445 1 95.75 176 PRO B C 1
ATOM 2894 O O . PRO B 1 176 ? -4.895 18.672 -13.336 1 95.75 176 PRO B O 1
ATOM 2897 N N . GLU B 1 177 ? -3.162 19.562 -14.523 1 95.12 177 GLU B N 1
ATOM 2898 C CA . GLU B 1 177 ? -3.283 18.609 -15.625 1 95.12 177 GLU B CA 1
ATOM 2899 C C . GLU B 1 177 ? -2.646 17.266 -15.273 1 95.12 177 GLU B C 1
ATOM 2901 O O . GLU B 1 177 ? -1.777 17.203 -14.398 1 95.12 177 GLU B O 1
ATOM 2906 N N . ALA B 1 178 ? -3.135 16.25 -15.961 1 94.31 178 ALA B N 1
ATOM 2907 C CA . ALA B 1 178 ? -2.531 14.93 -15.781 1 94.31 178 ALA B CA 1
ATOM 2908 C C . ALA B 1 178 ? -1.104 14.898 -16.328 1 94.31 178 ALA B C 1
ATOM 2910 O O . ALA B 1 178 ? -0.849 15.359 -17.438 1 94.31 178 ALA B O 1
ATOM 2911 N N . PRO B 1 179 ? -0.16 14.461 -15.477 1 95.25 179 PRO B N 1
ATOM 2912 C CA . PRO B 1 179 ? 1.183 14.297 -16.031 1 95.25 179 PRO B CA 1
ATOM 2913 C C . PRO B 1 179 ? 1.246 13.219 -17.109 1 95.25 179 PRO B C 1
ATOM 2915 O O . PRO B 1 179 ? 0.409 12.312 -17.141 1 95.25 179 PRO B O 1
ATOM 2918 N N . ALA B 1 180 ? 2.256 13.336 -17.953 1 96.12 180 ALA B N 1
ATOM 2919 C CA . ALA B 1 180 ? 2.486 12.297 -18.953 1 96.12 180 ALA B CA 1
ATOM 2920 C C . ALA B 1 180 ? 2.906 10.984 -18.297 1 96.12 180 ALA B C 1
ATOM 2922 O O . ALA B 1 180 ? 3.568 10.992 -17.25 1 96.12 180 ALA B O 1
ATOM 2923 N N . ARG B 1 181 ? 2.492 9.844 -18.906 1 96.69 181 ARG B N 1
ATOM 2924 C CA . ARG B 1 181 ? 2.898 8.539 -18.406 1 96.69 181 ARG B CA 1
ATOM 2925 C C . ARG B 1 181 ? 4.094 8.008 -19.188 1 96.69 181 ARG B C 1
ATOM 2927 O O . ARG B 1 181 ? 4.176 8.18 -20.406 1 96.69 181 ARG B O 1
ATOM 2934 N N . ILE B 1 182 ? 4.93 7.402 -18.453 1 96.75 182 ILE B N 1
ATOM 2935 C CA . ILE B 1 182 ? 6.137 6.828 -19.047 1 96.75 182 ILE B CA 1
ATOM 2936 C C . ILE B 1 182 ? 5.828 5.441 -19.594 1 96.75 182 ILE B C 1
ATOM 2938 O O . ILE B 1 182 ? 5.258 4.598 -18.906 1 96.75 182 ILE B O 1
ATOM 2942 N N . GLY B 1 183 ? 6.215 5.152 -20.891 1 95.12 183 GLY B N 1
ATOM 2943 C CA . GLY B 1 183 ? 5.992 3.863 -21.516 1 95.12 183 GLY B CA 1
ATOM 2944 C C . GLY B 1 183 ? 6.934 2.783 -21.031 1 95.12 183 GLY B C 1
ATOM 2945 O O . GLY B 1 183 ? 7.875 3.068 -20.281 1 95.12 183 GLY B O 1
ATOM 2946 N N . GLY B 1 184 ? 6.625 1.481 -21.344 1 96.69 184 GLY B N 1
ATOM 2947 C CA . GLY B 1 184 ? 7.52 0.371 -21.062 1 96.69 184 GLY B CA 1
ATOM 2948 C C . GLY B 1 184 ? 7.484 -0.075 -19.609 1 96.69 184 GLY B C 1
ATOM 2949 O O . GLY B 1 184 ? 8.406 -0.734 -19.141 1 96.69 184 GLY B O 1
ATOM 2950 N N . ARG B 1 185 ? 6.418 0.305 -18.906 1 98.19 185 ARG B N 1
ATOM 2951 C CA . ARG B 1 185 ? 6.332 -0.011 -17.484 1 98.19 185 ARG B CA 1
ATOM 2952 C C . ARG B 1 185 ? 5.496 -1.265 -17.25 1 98.19 185 ARG B C 1
ATOM 2954 O O . ARG B 1 185 ? 5.191 -1.611 -16.109 1 98.19 185 ARG B O 1
ATOM 2961 N N . VAL B 1 186 ? 5.066 -1.938 -18.375 1 98.25 186 VAL B N 1
ATOM 2962 C CA . VAL B 1 186 ? 4.27 -3.154 -18.25 1 98.25 186 VAL B CA 1
ATOM 2963 C C . VAL B 1 186 ? 4.742 -4.188 -19.266 1 98.25 186 VAL B C 1
ATOM 2965 O O . VAL B 1 186 ? 5.016 -3.854 -20.422 1 98.25 186 VAL B O 1
ATOM 2968 N N . SER B 1 187 ? 4.922 -5.375 -18.844 1 98 187 SER B N 1
ATOM 2969 C CA . SER B 1 187 ? 5.156 -6.535 -19.703 1 98 187 SER B CA 1
ATOM 2970 C C . SER B 1 187 ? 4.094 -7.609 -19.469 1 98 187 SER B C 1
ATOM 2972 O O . SER B 1 187 ? 3.639 -7.812 -18.344 1 98 187 SER B O 1
ATOM 2974 N N . TYR B 1 188 ? 3.711 -8.312 -20.578 1 97.62 188 TYR B N 1
ATOM 2975 C CA . TYR B 1 188 ? 2.723 -9.383 -20.516 1 97.62 188 TYR B CA 1
ATOM 2976 C C . TYR B 1 188 ? 3.342 -10.719 -20.891 1 97.62 188 TYR B C 1
ATOM 2978 O O . TYR B 1 188 ? 4.074 -10.812 -21.875 1 97.62 188 TYR B O 1
ATOM 2986 N N . ILE B 1 189 ? 3.168 -11.711 -20.031 1 97.75 189 ILE B N 1
ATOM 2987 C CA . ILE B 1 189 ? 3.555 -13.086 -20.328 1 97.75 189 ILE B CA 1
ATOM 2988 C C . ILE B 1 189 ? 2.314 -13.977 -20.359 1 97.75 189 ILE B C 1
ATOM 2990 O O . ILE B 1 189 ? 1.727 -14.273 -19.312 1 97.75 189 ILE B O 1
ATOM 2994 N N . ARG B 1 190 ? 1.912 -14.445 -21.609 1 95.88 190 ARG B N 1
ATOM 2995 C CA . ARG B 1 190 ? 0.651 -15.156 -21.781 1 95.88 190 ARG B CA 1
ATOM 2996 C C . ARG B 1 190 ? 0.885 -16.547 -22.344 1 95.88 190 ARG B C 1
ATOM 2998 O O . ARG B 1 190 ? 1.873 -16.781 -23.047 1 95.88 190 ARG B O 1
#

Radius of gyration: 20.55 Å; Cα contacts (8 Å, |Δi|>4): 744; chains: 2; bounding box: 48×64×42 Å

InterPro domains:
  IPR000415 Nitroreductase-like [G3DSA:3.40.109.10] (3-181)
  IPR000415 Nitroreductase-like [SSF55469] (6-181)
  IPR029479 Nitroreductase [PF00881] (12-171)